Protein AF-A0A6F8XPN9-F1 (afdb_monomer_lite)

pLDDT: mean 70.83, std 20.1, range [28.88, 94.31]

Sequence (321 aa):
MDERALLDLAVSGIAIGCWFLAYGLARLVTRPASPPPQPATPDLGTEPPAVVSLLVNRWTTTEDAAESTLLDLAARRFIELRQPGNEPMQTTVHLPAAAPDESGLRPYERRVLSRVQGLAVGGVVPLTALTFRDQAQAKTWNKRLRAEVVAEARAAGLSRRRFGRGVAAVLVALAALAAAAAGAAAYHYGSWSASEDNPGVAAGIVTFLLLSGIAGLSPASGTPRSAGRWPPAGSAYATGCAGTRSSPTCRRLRSWCGTGTSATARRSARPTSPAPSSTWAWATASWSGRRSAVRGTACGSGIPASGPATAVPRRSSSSAR

Radius of gyration: 30.18 Å; chains: 1; bounding box: 77×71×98 Å

InterPro domains:
  IPR048389 Predicted membrane protein YciQ-like, C-terminal domain [PF20990] (48-239)

Structure (mmCIF, N/CA/C/O backbone):
data_AF-A0A6F8XPN9-F1
#
_entry.id   AF-A0A6F8XPN9-F1
#
loop_
_atom_site.group_PDB
_atom_site.id
_atom_site.type_symbol
_atom_site.label_atom_id
_atom_site.label_alt_id
_atom_site.label_comp_id
_atom_site.label_asym_id
_atom_site.label_entity_id
_atom_site.label_seq_id
_atom_site.pdbx_PDB_ins_code
_atom_site.Cartn_x
_atom_site.Cartn_y
_atom_site.Cartn_z
_atom_site.occupancy
_atom_site.B_iso_or_equiv
_atom_site.auth_seq_id
_atom_site.auth_comp_id
_atom_site.auth_asym_id
_atom_site.auth_atom_id
_atom_site.pdbx_PDB_model_num
ATOM 1 N N . MET A 1 1 ? 19.913 15.544 -38.197 1.00 62.72 1 MET A N 1
ATOM 2 C CA . MET A 1 1 ? 20.129 14.415 -37.270 1.00 62.72 1 MET A CA 1
ATOM 3 C C . MET A 1 1 ? 20.752 13.307 -38.076 1.00 62.72 1 MET A C 1
ATOM 5 O O . MET A 1 1 ? 20.229 13.022 -39.146 1.00 62.72 1 MET A O 1
ATOM 9 N N . ASP A 1 2 ? 21.838 12.726 -37.586 1.00 85.75 2 ASP A N 1
ATOM 10 C CA . ASP A 1 2 ? 22.477 11.598 -38.256 1.00 85.75 2 ASP A CA 1
ATOM 11 C C . ASP A 1 2 ? 21.525 10.398 -38.290 1.00 85.75 2 ASP A C 1
ATOM 13 O O . ASP A 1 2 ? 20.833 10.115 -37.307 1.00 85.75 2 ASP A O 1
ATOM 17 N N . GLU A 1 3 ? 21.493 9.674 -39.411 1.00 89.56 3 GLU A N 1
ATOM 18 C CA . GLU A 1 3 ? 20.625 8.499 -39.608 1.00 89.56 3 GLU A CA 1
ATOM 19 C C . GLU A 1 3 ? 20.800 7.450 -38.502 1.00 89.56 3 GLU A C 1
ATOM 21 O O . GLU A 1 3 ? 19.868 6.747 -38.125 1.00 89.56 3 GLU A O 1
ATOM 26 N N . ARG A 1 4 ? 21.996 7.386 -37.925 1.00 84.44 4 ARG A N 1
ATOM 27 C CA . ARG A 1 4 ? 22.366 6.418 -36.894 1.00 84.44 4 ARG A CA 1
ATOM 28 C C . ARG A 1 4 ? 21.787 6.775 -35.525 1.00 84.44 4 ARG A C 1
ATOM 30 O O . ARG A 1 4 ? 21.230 5.912 -34.858 1.00 84.44 4 ARG A O 1
ATOM 37 N N . ALA A 1 5 ? 21.803 8.060 -35.170 1.00 82.94 5 ALA A N 1
ATOM 38 C CA . ALA A 1 5 ? 21.114 8.555 -33.979 1.00 82.94 5 ALA A CA 1
ATOM 39 C C . ALA A 1 5 ? 19.589 8.376 -34.101 1.00 82.94 5 ALA A C 1
ATOM 41 O O . ALA A 1 5 ? 18.913 8.062 -33.122 1.00 82.94 5 ALA A O 1
ATOM 42 N N . LEU A 1 6 ? 19.048 8.525 -35.316 1.00 88.75 6 LEU A N 1
ATOM 43 C CA . LEU A 1 6 ? 17.648 8.220 -35.622 1.00 88.75 6 LEU A CA 1
ATOM 44 C C . LEU A 1 6 ? 17.314 6.739 -35.391 1.00 88.75 6 LEU A C 1
ATOM 46 O O . LEU A 1 6 ? 16.274 6.448 -34.801 1.00 88.75 6 LEU A O 1
ATOM 50 N N . LEU A 1 7 ? 18.186 5.815 -35.805 1.00 88.81 7 LEU A N 1
ATOM 51 C CA . LEU A 1 7 ? 18.005 4.379 -35.570 1.00 88.81 7 LEU A CA 1
ATOM 52 C C . LEU A 1 7 ? 18.058 4.023 -34.077 1.00 88.81 7 LEU A C 1
ATOM 54 O O . LEU A 1 7 ? 17.164 3.331 -33.593 1.00 88.81 7 LEU A O 1
ATOM 58 N N . ASP A 1 8 ? 19.035 4.543 -33.334 1.00 83.88 8 ASP A N 1
ATOM 59 C CA . ASP A 1 8 ? 19.179 4.302 -31.889 1.00 83.88 8 ASP A CA 1
ATOM 60 C C . ASP A 1 8 ? 17.955 4.799 -31.096 1.00 83.88 8 ASP A C 1
ATOM 62 O O . ASP A 1 8 ? 17.443 4.124 -30.188 1.00 83.88 8 ASP A O 1
ATOM 66 N N . LEU A 1 9 ? 17.426 5.960 -31.492 1.00 86.62 9 LEU A N 1
ATOM 67 C CA . LEU A 1 9 ? 16.217 6.537 -30.915 1.00 86.62 9 LEU A CA 1
ATOM 68 C C . LEU A 1 9 ? 14.963 5.742 -31.305 1.00 86.62 9 LEU A C 1
ATOM 70 O O . LEU A 1 9 ? 14.095 5.517 -30.458 1.00 86.62 9 LEU A O 1
ATOM 74 N N . ALA A 1 10 ? 14.878 5.263 -32.550 1.00 90.19 10 ALA A N 1
ATOM 75 C CA . ALA A 1 10 ? 13.777 4.425 -33.013 1.00 90.19 10 ALA A CA 1
ATOM 76 C C . ALA A 1 10 ? 13.735 3.077 -32.275 1.00 90.19 10 ALA A C 1
ATOM 78 O O . ALA A 1 10 ? 12.676 2.690 -31.783 1.00 90.19 10 ALA A O 1
ATOM 79 N N . VAL A 1 11 ? 14.872 2.389 -32.124 1.00 88.88 11 VAL A N 1
ATOM 80 C CA . VAL A 1 11 ? 14.962 1.101 -31.410 1.00 88.88 11 VAL A CA 1
ATOM 81 C C . VAL A 1 11 ? 14.538 1.257 -29.950 1.00 88.88 11 VAL A C 1
ATOM 83 O O . VAL A 1 11 ? 13.695 0.499 -29.460 1.00 88.88 11 VAL A O 1
ATOM 86 N N . SER A 1 12 ? 15.059 2.278 -29.267 1.00 84.69 12 SER A N 1
ATOM 87 C CA . SER A 1 12 ? 14.708 2.566 -27.872 1.00 84.69 12 SER A CA 1
ATOM 88 C C . SER A 1 12 ? 13.226 2.924 -27.724 1.00 84.69 12 SER A C 1
ATOM 90 O O . SER A 1 12 ? 12.536 2.407 -26.841 1.00 84.69 12 SER A O 1
ATOM 92 N N . GLY A 1 13 ? 12.712 3.768 -28.624 1.00 89.75 13 GLY A N 1
ATOM 93 C CA . GLY A 1 13 ? 11.310 4.173 -28.650 1.00 89.75 13 GLY A CA 1
ATOM 94 C C . GLY A 1 13 ? 10.359 2.997 -28.872 1.00 89.75 13 GLY A C 1
ATOM 95 O O . GLY A 1 13 ? 9.370 2.867 -28.149 1.00 89.75 13 GLY A O 1
ATOM 96 N N . ILE A 1 14 ? 10.678 2.099 -29.809 1.00 92.50 14 ILE A N 1
ATOM 97 C CA . ILE A 1 14 ? 9.891 0.890 -30.082 1.00 92.50 14 ILE A CA 1
ATOM 98 C C . ILE A 1 14 ? 9.906 -0.045 -28.870 1.00 92.50 14 ILE A C 1
ATOM 100 O O . ILE A 1 14 ? 8.849 -0.523 -28.464 1.00 92.50 14 ILE A O 1
ATOM 104 N N . ALA A 1 15 ? 11.065 -0.275 -28.246 1.00 89.44 15 ALA A N 1
ATOM 105 C CA . ALA A 1 15 ? 11.167 -1.157 -27.083 1.00 89.44 15 ALA A CA 1
ATOM 106 C C . ALA A 1 15 ? 10.326 -0.650 -25.895 1.00 89.44 15 ALA A C 1
ATOM 108 O O . ALA A 1 15 ? 9.559 -1.410 -25.294 1.00 89.44 15 ALA A O 1
ATOM 109 N N . ILE A 1 16 ? 10.407 0.651 -25.596 1.00 88.44 16 ILE A N 1
ATOM 110 C CA . ILE A 1 16 ? 9.598 1.295 -24.552 1.00 88.44 16 ILE A CA 1
ATOM 111 C C . ILE A 1 16 ? 8.107 1.274 -24.931 1.00 88.44 16 ILE A C 1
ATOM 113 O O . ILE A 1 16 ? 7.259 0.960 -24.092 1.00 88.44 16 ILE A O 1
ATOM 117 N N . GLY A 1 17 ? 7.773 1.549 -26.195 1.00 91.94 17 GLY A N 1
ATOM 118 C CA . GLY A 1 17 ? 6.404 1.496 -26.713 1.00 91.94 17 GLY A CA 1
ATOM 119 C C . GLY A 1 17 ? 5.774 0.108 -26.576 1.00 91.94 17 GLY A C 1
ATOM 120 O O . GLY A 1 17 ? 4.661 -0.017 -26.063 1.00 91.94 17 GLY A O 1
ATOM 121 N N . CYS A 1 18 ? 6.510 -0.946 -26.936 1.00 92.00 18 CYS A N 1
ATOM 122 C CA . CYS A 1 18 ? 6.101 -2.338 -26.753 1.00 92.00 18 CYS A CA 1
ATOM 123 C C . CYS A 1 18 ? 5.855 -2.672 -25.278 1.00 92.00 18 CYS A C 1
ATOM 125 O O . CYS A 1 18 ? 4.870 -3.340 -24.954 1.00 92.00 18 CYS A O 1
ATOM 127 N N . TRP A 1 19 ? 6.695 -2.168 -24.368 1.00 92.44 19 TRP A N 1
ATOM 128 C CA . TRP A 1 19 ? 6.479 -2.341 -22.933 1.00 92.44 19 TRP A CA 1
ATOM 129 C C . TRP A 1 19 ? 5.176 -1.681 -22.463 1.00 92.44 19 TRP A C 1
ATOM 131 O O . TRP A 1 19 ? 4.370 -2.321 -21.781 1.00 92.44 19 TRP A O 1
ATOM 141 N N . PHE A 1 20 ? 4.920 -0.430 -22.861 1.00 92.00 20 PHE A N 1
ATOM 142 C CA . PHE A 1 20 ? 3.679 0.269 -22.511 1.00 92.00 20 PHE A CA 1
ATOM 143 C C . PHE A 1 20 ? 2.444 -0.406 -23.106 1.00 92.00 20 PHE A C 1
ATOM 145 O O . PHE A 1 20 ? 1.412 -0.476 -22.436 1.00 92.00 20 PHE A O 1
ATOM 152 N N . LEU A 1 21 ? 2.545 -0.942 -24.323 1.00 92.00 21 LEU A N 1
ATOM 153 C CA . LEU A 1 21 ? 1.470 -1.689 -24.967 1.00 92.00 21 LEU A CA 1
ATOM 154 C C . LEU A 1 21 ? 1.175 -2.992 -24.214 1.00 92.00 21 LEU A C 1
ATOM 156 O O . LEU A 1 21 ? 0.017 -3.257 -23.891 1.00 92.00 21 LEU A O 1
ATOM 160 N N . ALA A 1 22 ? 2.205 -3.759 -23.845 1.00 89.44 22 ALA A N 1
ATOM 161 C CA . ALA A 1 22 ? 2.054 -4.967 -23.034 1.00 89.44 22 ALA A CA 1
ATOM 162 C C . ALA A 1 22 ? 1.446 -4.658 -21.654 1.00 89.44 22 ALA A C 1
ATOM 164 O O . ALA A 1 22 ? 0.514 -5.333 -21.209 1.00 89.44 22 ALA A O 1
ATOM 165 N N . TYR A 1 23 ? 1.919 -3.600 -20.992 1.00 87.31 23 TYR A N 1
ATOM 166 C CA . TYR A 1 23 ? 1.375 -3.136 -19.717 1.00 87.31 23 TYR A CA 1
ATOM 167 C C . TYR A 1 23 ? -0.089 -2.678 -19.848 1.00 87.31 23 TYR A C 1
ATOM 169 O O . TYR A 1 23 ? -0.936 -3.052 -19.031 1.00 87.31 23 TYR A O 1
ATOM 177 N N . GLY A 1 24 ? -0.417 -1.912 -20.891 1.00 87.38 24 GLY A N 1
ATOM 178 C CA . GLY A 1 24 ? -1.771 -1.450 -21.195 1.00 87.38 24 GLY A CA 1
ATOM 179 C C . GLY A 1 24 ? -2.735 -2.603 -21.466 1.00 87.38 24 GLY A C 1
ATOM 180 O O . GLY A 1 24 ? -3.810 -2.658 -20.865 1.00 87.38 24 GLY A O 1
ATOM 181 N N . LEU A 1 25 ? -2.320 -3.572 -22.284 1.00 88.06 25 LEU A N 1
ATOM 182 C CA . LEU A 1 25 ? -3.092 -4.778 -22.577 1.00 88.06 25 LEU A CA 1
ATOM 183 C C . LEU A 1 25 ? -3.324 -5.603 -21.308 1.00 88.06 25 LEU A C 1
ATOM 185 O O . LEU A 1 25 ? -4.458 -5.981 -21.012 1.00 88.06 25 LEU A O 1
ATOM 189 N N . ALA A 1 26 ? -2.285 -5.794 -20.492 1.00 85.94 26 ALA A N 1
ATOM 190 C CA . ALA A 1 26 ? -2.417 -6.463 -19.205 1.00 85.94 26 ALA A CA 1
ATOM 191 C C . ALA A 1 26 ? -3.408 -5.727 -18.290 1.00 85.94 26 ALA A C 1
ATOM 193 O O . ALA A 1 26 ? -4.221 -6.369 -17.623 1.00 85.94 26 ALA A O 1
ATOM 194 N N . ARG A 1 27 ? -3.414 -4.384 -18.264 1.00 83.56 27 ARG A N 1
ATOM 195 C CA . ARG A 1 27 ? -4.408 -3.607 -17.500 1.00 83.56 27 ARG A CA 1
ATOM 196 C C . ARG A 1 27 ? -5.826 -3.746 -18.041 1.00 83.56 27 ARG A C 1
ATOM 198 O O . ARG A 1 27 ? -6.747 -3.714 -17.220 1.00 83.56 27 ARG A O 1
ATOM 205 N N . LEU A 1 28 ? -5.992 -3.856 -19.357 1.00 83.81 28 LEU A N 1
ATOM 206 C CA . LEU A 1 28 ? -7.287 -3.993 -20.022 1.00 83.81 28 LEU A CA 1
ATOM 207 C C . LEU A 1 28 ? -7.898 -5.373 -19.750 1.00 83.81 28 LEU A C 1
ATOM 209 O O . LEU A 1 28 ? -9.031 -5.455 -19.286 1.00 83.81 28 LEU A O 1
ATOM 213 N N . VAL A 1 29 ? -7.114 -6.438 -19.934 1.00 83.56 29 VAL A N 1
ATOM 214 C CA . VAL A 1 29 ? -7.534 -7.828 -19.686 1.00 83.56 29 VAL A CA 1
ATOM 215 C C . VAL A 1 29 ? -7.811 -8.074 -18.200 1.00 83.56 29 VAL A C 1
ATOM 217 O O . VAL A 1 29 ? -8.720 -8.814 -17.844 1.00 83.56 29 VAL A O 1
ATOM 220 N N . THR A 1 30 ? -7.070 -7.412 -17.305 1.00 75.50 30 THR A N 1
ATOM 221 C CA . THR A 1 30 ? -7.265 -7.520 -15.845 1.00 75.50 30 THR A CA 1
ATOM 222 C C . THR A 1 30 ? -8.200 -6.453 -15.275 1.00 75.50 30 THR A C 1
ATOM 224 O O . THR A 1 30 ? -8.182 -6.192 -14.065 1.00 75.50 30 THR A O 1
ATOM 227 N N . ARG A 1 31 ? -8.986 -5.765 -16.116 1.00 72.69 31 ARG A N 1
ATOM 228 C CA . ARG A 1 31 ? -9.907 -4.729 -15.643 1.00 72.69 31 ARG A CA 1
ATOM 229 C C . ARG A 1 31 ? -10.967 -5.377 -14.736 1.00 72.69 31 ARG A C 1
ATOM 231 O O . ARG A 1 31 ? -11.624 -6.321 -15.167 1.00 72.69 31 ARG A O 1
ATOM 238 N N . PRO A 1 32 ? -11.149 -4.896 -13.490 1.00 64.56 32 PRO A N 1
ATOM 239 C CA . PRO A 1 32 ? -12.195 -5.410 -12.618 1.00 64.56 32 PRO A CA 1
ATOM 240 C C . PRO A 1 32 ? -13.560 -5.218 -13.268 1.00 64.56 32 PRO A C 1
ATOM 242 O O . PRO A 1 32 ? -13.955 -4.079 -13.524 1.00 64.56 32 PRO A O 1
ATOM 245 N N . ALA A 1 33 ? -14.276 -6.312 -13.522 1.00 63.41 33 ALA A N 1
ATOM 246 C CA . ALA A 1 33 ? -15.694 -6.232 -13.824 1.00 63.41 33 ALA A CA 1
ATOM 247 C C . ALA A 1 33 ? -16.413 -5.702 -12.577 1.00 63.41 33 ALA A C 1
ATOM 249 O O . ALA A 1 33 ? -16.197 -6.198 -11.465 1.00 63.41 33 ALA A O 1
ATOM 250 N N . SER A 1 34 ? -17.221 -4.657 -12.748 1.00 61.91 34 SER A N 1
ATOM 251 C CA . SER A 1 34 ? -18.089 -4.194 -11.672 1.00 61.91 34 SER A CA 1
ATOM 252 C C . SER A 1 34 ? -19.159 -5.254 -11.411 1.00 61.91 34 SER A C 1
ATOM 254 O O . SER A 1 34 ? -19.740 -5.753 -12.376 1.00 61.91 34 SER A O 1
ATOM 256 N N . PRO A 1 35 ? -19.429 -5.600 -10.142 1.00 64.25 35 PRO A N 1
ATOM 257 C CA . PRO A 1 35 ? -20.585 -6.412 -9.814 1.00 64.25 35 PRO A CA 1
ATOM 258 C C . PRO A 1 35 ? -21.865 -5.887 -10.455 1.00 64.25 35 PRO A C 1
ATOM 260 O O . PRO A 1 35 ? -22.065 -4.667 -10.433 1.00 64.25 35 PRO A O 1
ATOM 263 N N . PRO A 1 36 ? -22.775 -6.761 -10.911 1.00 66.25 36 PRO A N 1
ATOM 264 C CA . PRO A 1 36 ? -24.161 -6.353 -11.045 1.00 66.25 36 PRO A CA 1
ATOM 265 C C . PRO A 1 36 ? -24.698 -5.951 -9.654 1.00 66.25 36 PRO A C 1
ATOM 267 O O . PRO A 1 36 ? -24.423 -6.650 -8.674 1.00 66.25 36 PRO A O 1
ATOM 270 N N . PRO A 1 37 ? -25.423 -4.824 -9.536 1.00 67.88 37 PRO A N 1
ATOM 271 C CA . PRO A 1 37 ? -26.030 -4.409 -8.277 1.00 67.88 37 PRO A CA 1
ATOM 272 C C . PRO A 1 37 ? -26.997 -5.482 -7.780 1.00 67.88 37 PRO A C 1
ATOM 274 O O . PRO A 1 37 ? -27.831 -5.965 -8.543 1.00 67.88 37 PRO A O 1
ATOM 277 N N . GLN A 1 38 ? -26.897 -5.836 -6.501 1.00 65.94 38 GLN A N 1
ATOM 278 C CA . GLN A 1 38 ? -27.858 -6.723 -5.856 1.00 65.94 38 GLN A CA 1
ATOM 279 C C . GLN A 1 38 ? -28.903 -5.949 -5.047 1.00 65.94 38 GLN A C 1
ATOM 281 O O . GLN A 1 38 ? -28.631 -4.813 -4.642 1.00 65.94 38 GLN A O 1
ATOM 286 N N . PRO A 1 39 ? -30.090 -6.544 -4.815 1.00 74.44 39 PRO A N 1
ATOM 287 C CA . PRO A 1 39 ? -31.103 -5.976 -3.933 1.00 74.44 39 PRO A CA 1
ATOM 288 C C . PRO A 1 39 ? -30.520 -5.658 -2.553 1.00 74.44 39 PRO A C 1
ATOM 290 O O . PRO A 1 39 ? -29.697 -6.411 -2.036 1.00 74.44 39 PRO A O 1
ATOM 293 N N . ALA A 1 40 ? -30.941 -4.544 -1.954 1.00 68.62 40 ALA A N 1
ATOM 294 C CA . ALA A 1 40 ? -30.509 -4.185 -0.610 1.00 68.62 40 ALA A CA 1
ATOM 295 C C . ALA A 1 40 ? -31.077 -5.192 0.400 1.00 68.62 40 ALA A C 1
ATOM 297 O O . ALA A 1 40 ? -32.288 -5.237 0.615 1.00 68.62 40 ALA A O 1
ATOM 298 N N . THR A 1 41 ? -30.210 -5.998 1.006 1.00 68.62 41 THR A N 1
ATOM 299 C CA . THR A 1 41 ? -30.570 -6.900 2.100 1.00 68.62 41 THR A CA 1
ATOM 300 C C . THR A 1 41 ? -30.180 -6.272 3.439 1.00 68.62 41 THR A C 1
ATOM 302 O O . THR A 1 41 ? -29.104 -5.681 3.534 1.00 68.62 41 THR A O 1
ATOM 305 N N . PRO A 1 42 ? -31.016 -6.396 4.485 1.00 69.69 42 PRO A N 1
ATOM 306 C CA . PRO A 1 42 ? -30.654 -5.970 5.839 1.00 69.69 42 PRO A CA 1
ATOM 307 C C . PRO A 1 42 ? -29.640 -6.916 6.503 1.00 69.69 42 PRO A C 1
ATOM 309 O O . PRO A 1 42 ? -29.109 -6.593 7.560 1.00 69.69 42 PRO A O 1
ATOM 312 N N . ASP A 1 43 ? -29.387 -8.079 5.897 1.00 69.75 43 ASP A N 1
ATOM 313 C CA . ASP A 1 43 ? -28.446 -9.075 6.392 1.00 69.75 43 ASP A CA 1
ATOM 314 C C . ASP A 1 43 ? -26.999 -8.596 6.201 1.00 69.75 43 ASP A C 1
ATOM 316 O O . ASP A 1 43 ? -26.541 -8.373 5.074 1.00 69.75 43 ASP A O 1
ATOM 320 N N . LEU A 1 44 ? -26.298 -8.396 7.317 1.00 65.06 44 LEU A N 1
ATOM 321 C CA . LEU A 1 44 ? -24.882 -8.052 7.334 1.00 65.06 44 LEU A CA 1
ATOM 322 C C . LEU A 1 44 ? -24.088 -9.357 7.244 1.00 65.06 44 LEU A C 1
ATOM 324 O O . LEU A 1 44 ? -24.216 -10.228 8.100 1.00 65.06 44 LEU A O 1
ATOM 328 N N . GLY A 1 45 ? -23.272 -9.498 6.199 1.00 71.38 45 GLY A N 1
ATOM 329 C CA . GLY A 1 45 ? -22.415 -10.670 6.041 1.00 71.38 45 GLY A CA 1
ATOM 330 C C . GLY A 1 45 ? -21.417 -10.847 7.196 1.00 71.38 45 GLY A C 1
ATOM 331 O O . GLY A 1 45 ? -21.166 -9.933 7.980 1.00 71.38 45 GLY A O 1
ATOM 332 N N . THR A 1 46 ? -20.818 -12.035 7.294 1.00 78.06 46 THR A N 1
ATOM 333 C CA . THR A 1 46 ? -19.837 -12.390 8.340 1.00 78.06 46 THR A CA 1
ATOM 334 C C . THR A 1 46 ? -18.478 -11.698 8.168 1.00 78.06 46 THR A C 1
ATOM 336 O O . THR A 1 46 ? -17.527 -11.983 8.898 1.00 78.06 46 THR A O 1
ATOM 339 N N . GLU A 1 47 ? -18.325 -10.859 7.145 1.00 80.50 47 GLU A N 1
ATOM 340 C CA . GLU A 1 47 ? -17.091 -10.149 6.848 1.00 80.50 47 GLU A CA 1
ATOM 341 C C . GLU A 1 47 ? -16.804 -9.039 7.877 1.00 80.50 47 GLU A C 1
ATOM 343 O O . GLU A 1 47 ? -17.698 -8.276 8.239 1.00 80.50 47 GLU A O 1
ATOM 348 N N . PRO A 1 48 ? -15.541 -8.863 8.304 1.00 82.00 48 PRO A N 1
ATOM 349 C CA . PRO A 1 48 ? -15.194 -7.809 9.247 1.00 82.00 48 PRO A CA 1
ATOM 350 C C . PRO A 1 48 ? -15.423 -6.420 8.660 1.00 82.00 48 PRO A C 1
ATOM 352 O O . PRO A 1 48 ? -15.104 -6.182 7.485 1.00 82.00 48 PRO A O 1
ATOM 355 N N . PRO A 1 49 ? -15.819 -5.446 9.489 1.00 80.06 49 PRO A N 1
ATOM 356 C CA . PRO A 1 49 ? -16.158 -4.107 9.021 1.00 80.06 49 PRO A CA 1
ATOM 357 C C . PRO A 1 49 ? -14.960 -3.368 8.396 1.00 80.06 49 PRO A C 1
ATOM 359 O O . PRO A 1 49 ? -15.139 -2.600 7.451 1.00 80.06 49 PRO A O 1
ATOM 362 N N . ALA A 1 50 ? -13.723 -3.663 8.816 1.00 81.94 50 ALA A N 1
ATOM 363 C CA . ALA A 1 50 ? -12.508 -3.115 8.200 1.00 81.94 50 ALA A CA 1
ATOM 364 C C . ALA A 1 50 ? -12.312 -3.572 6.742 1.00 81.94 50 ALA A C 1
ATOM 366 O O . ALA A 1 50 ? -11.863 -2.807 5.882 1.00 81.94 50 ALA A O 1
ATOM 367 N N . VAL A 1 51 ? -12.674 -4.824 6.445 1.00 81.81 51 VAL A N 1
ATOM 368 C CA . VAL A 1 51 ? -12.618 -5.382 5.090 1.00 81.81 51 VAL A CA 1
ATOM 369 C C . VAL A 1 51 ? -13.756 -4.814 4.246 1.00 81.81 51 VAL A C 1
ATOM 371 O O . VAL A 1 51 ? -13.529 -4.447 3.094 1.00 81.81 51 VAL A O 1
ATOM 374 N N . VAL A 1 52 ? -14.951 -4.662 4.822 1.00 82.12 52 VAL A N 1
ATOM 375 C CA . VAL A 1 52 ? -16.086 -4.007 4.154 1.00 82.12 52 VAL A CA 1
ATOM 376 C C . VAL A 1 52 ? -15.740 -2.561 3.789 1.00 82.12 52 VAL A C 1
ATOM 378 O O . VAL A 1 52 ? -15.911 -2.173 2.635 1.00 82.12 52 VAL A O 1
ATOM 381 N N . SER A 1 53 ? -15.156 -1.789 4.712 1.00 82.00 53 SER A N 1
ATOM 382 C CA . SER A 1 53 ? -14.678 -0.424 4.447 1.00 82.00 53 SER A CA 1
ATOM 383 C C . SER A 1 53 ? -13.661 -0.388 3.299 1.00 82.00 53 SER A C 1
ATOM 385 O O . SER A 1 53 ? -13.794 0.408 2.366 1.00 82.00 53 SER A O 1
ATOM 387 N N . LEU A 1 54 ? -12.699 -1.322 3.281 1.00 82.56 54 LEU A N 1
ATOM 388 C CA . LEU A 1 54 ? -11.744 -1.454 2.177 1.00 82.56 54 LEU A CA 1
ATOM 389 C C . LEU A 1 54 ? -12.440 -1.715 0.829 1.00 82.56 54 LEU A C 1
ATOM 391 O O . LEU A 1 54 ? -12.031 -1.149 -0.188 1.00 82.56 54 LEU A O 1
ATOM 395 N N . LEU A 1 55 ? -13.458 -2.577 0.804 1.00 80.06 55 LEU A N 1
ATOM 396 C CA . LEU A 1 55 ? -14.204 -2.929 -0.407 1.00 80.06 55 LEU A CA 1
ATOM 397 C C . LEU A 1 55 ? -15.055 -1.758 -0.914 1.00 80.06 55 LEU A C 1
ATOM 399 O O . LEU A 1 55 ? -15.004 -1.438 -2.105 1.00 80.06 55 LEU A O 1
ATOM 403 N N . VAL A 1 56 ? -15.785 -1.091 -0.016 1.00 78.75 56 VAL A N 1
ATOM 404 C CA . VAL A 1 56 ? -16.634 0.070 -0.327 1.00 78.75 56 VAL A CA 1
ATOM 405 C C . VAL A 1 56 ? -15.790 1.226 -0.862 1.00 78.75 56 VAL A C 1
ATOM 407 O O . VAL A 1 56 ? -16.118 1.806 -1.899 1.00 78.75 56 VAL A O 1
ATOM 410 N N . ASN A 1 57 ? -14.633 1.478 -0.250 1.00 74.62 57 ASN A N 1
ATOM 411 C CA . ASN A 1 57 ? -13.690 2.509 -0.677 1.00 74.62 57 ASN A CA 1
ATOM 412 C C . ASN A 1 57 ? -12.783 2.056 -1.837 1.00 74.62 57 ASN A C 1
ATOM 414 O O . ASN A 1 57 ? -11.681 2.565 -2.014 1.00 74.62 57 ASN A O 1
ATOM 418 N N . ARG A 1 58 ? -13.211 1.090 -2.664 1.00 71.06 58 ARG A N 1
ATOM 419 C CA . ARG A 1 58 ? -12.494 0.647 -3.878 1.00 71.06 58 ARG A CA 1
ATOM 420 C C . ARG A 1 58 ? -11.013 0.327 -3.635 1.00 71.06 58 ARG A C 1
ATOM 422 O O . ARG A 1 58 ? -10.151 0.681 -4.443 1.00 71.06 58 ARG A O 1
ATOM 429 N N . TRP A 1 59 ? -10.715 -0.378 -2.548 1.00 68.81 59 TRP A N 1
ATOM 430 C CA . TRP A 1 59 ? -9.361 -0.780 -2.152 1.00 68.81 59 TRP A CA 1
ATOM 431 C C . TRP A 1 59 ? -8.453 0.373 -1.716 1.00 68.81 59 TRP A C 1
ATOM 433 O O . TRP A 1 59 ? -7.230 0.205 -1.631 1.00 68.81 59 TRP A O 1
ATOM 443 N N . THR A 1 60 ? -9.008 1.548 -1.419 1.00 66.06 60 THR A N 1
ATOM 444 C CA . THR A 1 60 ? -8.281 2.598 -0.711 1.00 66.06 60 THR A CA 1
ATOM 445 C C . THR A 1 60 ? -8.564 2.478 0.775 1.00 66.06 60 THR A C 1
ATOM 447 O O . THR A 1 60 ? -9.663 2.767 1.228 1.00 66.06 60 THR A O 1
ATOM 450 N N . THR A 1 61 ? -7.564 2.036 1.536 1.00 65.81 61 THR A N 1
ATOM 451 C CA . THR A 1 61 ? -7.605 2.098 2.998 1.00 65.81 61 THR A CA 1
ATOM 452 C C . THR A 1 61 ? -7.489 3.558 3.407 1.00 65.81 61 THR A C 1
ATOM 454 O O . THR A 1 61 ? -6.410 4.146 3.300 1.00 65.81 61 THR A O 1
ATOM 457 N N . THR A 1 62 ? -8.619 4.135 3.779 1.00 66.38 62 THR A N 1
ATOM 458 C CA . THR A 1 62 ? -8.743 5.418 4.464 1.00 66.38 62 THR A CA 1
ATOM 459 C C . THR A 1 62 ? -8.683 5.194 5.975 1.00 66.38 62 THR A C 1
ATOM 461 O O . THR A 1 62 ? -8.605 4.060 6.456 1.00 66.38 62 THR A O 1
ATOM 464 N N . GLU A 1 63 ? -8.676 6.291 6.721 1.00 72.50 63 GLU A N 1
ATOM 465 C CA . GLU A 1 63 ? -8.715 6.328 8.190 1.00 72.50 63 GLU A CA 1
ATOM 466 C C . GLU A 1 63 ? -9.901 5.527 8.755 1.00 72.50 63 GLU A C 1
ATOM 468 O O . GLU A 1 63 ? -9.770 4.845 9.771 1.00 72.50 63 GLU A O 1
ATOM 473 N N . ASP A 1 64 ? -10.984 5.459 7.982 1.00 76.31 64 ASP A N 1
ATOM 474 C CA . ASP A 1 64 ? -12.192 4.670 8.214 1.00 76.31 64 ASP A CA 1
ATOM 475 C C . ASP A 1 64 ? -11.918 3.182 8.518 1.00 76.31 64 ASP A C 1
ATOM 477 O O . ASP A 1 64 ? -12.720 2.521 9.177 1.00 76.31 64 ASP A O 1
ATOM 481 N N . ALA A 1 65 ? -10.802 2.607 8.047 1.00 83.00 65 ALA A N 1
ATOM 482 C CA . ALA A 1 65 ? -10.448 1.215 8.343 1.00 83.00 65 ALA A CA 1
ATOM 483 C C . ALA A 1 65 ? -10.015 1.022 9.807 1.00 83.00 65 ALA A C 1
ATOM 485 O O . ALA A 1 65 ? -10.352 0.011 10.423 1.00 83.00 65 ALA A O 1
ATOM 486 N N . ALA A 1 66 ? -9.284 1.985 10.377 1.00 86.31 66 ALA A N 1
ATOM 487 C CA . ALA A 1 66 ? -8.909 1.948 11.788 1.00 86.31 66 ALA A CA 1
ATOM 488 C C . ALA A 1 66 ? -10.138 2.182 12.675 1.00 86.31 66 ALA A C 1
ATOM 490 O O . ALA A 1 66 ? -10.326 1.477 13.661 1.00 86.31 66 ALA A O 1
ATOM 491 N N . GLU A 1 67 ? -11.006 3.114 12.283 1.00 87.19 67 GLU A N 1
ATOM 492 C CA . GLU A 1 67 ? -12.231 3.453 13.014 1.00 87.19 67 GLU A CA 1
ATOM 493 C C . GLU A 1 67 ? -13.242 2.310 13.022 1.00 87.19 67 GLU A C 1
ATOM 495 O O . GLU A 1 67 ? -13.744 1.936 14.077 1.00 87.19 67 GLU A O 1
ATOM 500 N N . SER A 1 68 ? -13.491 1.692 11.867 1.00 88.62 68 SER A N 1
ATOM 501 C CA . SER A 1 68 ? -14.354 0.508 11.777 1.00 88.62 68 SER A CA 1
ATOM 502 C C . SER A 1 68 ? -13.807 -0.673 12.582 1.00 88.62 68 SER A C 1
ATOM 504 O O . SER A 1 68 ? -14.581 -1.378 13.221 1.00 88.62 68 SER A O 1
ATOM 506 N N . THR A 1 69 ? -12.481 -0.856 12.618 1.00 91.56 69 THR A N 1
ATOM 507 C CA . THR A 1 69 ? -11.841 -1.855 13.494 1.00 91.56 69 THR A CA 1
ATOM 508 C C . THR A 1 69 ? -12.044 -1.512 14.971 1.00 91.56 69 THR A C 1
ATOM 510 O O . THR A 1 69 ? -12.296 -2.392 15.784 1.00 91.56 69 THR A O 1
ATOM 513 N N . LEU A 1 70 ? -11.950 -0.234 15.335 1.00 91.69 70 LEU A N 1
ATOM 514 C CA . LEU A 1 70 ? -12.152 0.223 16.707 1.00 91.69 70 LEU A CA 1
ATOM 515 C C . LEU A 1 70 ? -13.607 -0.002 17.153 1.00 91.69 70 LEU A C 1
ATOM 517 O O . LEU A 1 70 ? -13.843 -0.491 18.254 1.00 91.69 70 LEU A O 1
ATOM 521 N N . LEU A 1 71 ? -14.577 0.261 16.276 1.00 90.44 71 LEU A N 1
ATOM 522 C CA . LEU A 1 71 ? -15.986 -0.056 16.522 1.00 90.44 71 LEU A CA 1
ATOM 523 C C . LEU A 1 71 ? -16.232 -1.567 16.657 1.00 90.44 71 LEU A C 1
ATOM 525 O O . LEU A 1 71 ? -16.991 -1.974 17.533 1.00 90.44 71 LEU A O 1
ATOM 529 N N . ASP A 1 72 ? -15.563 -2.398 15.854 1.00 89.81 72 ASP A N 1
ATOM 530 C CA . ASP A 1 72 ? -15.635 -3.863 15.973 1.00 89.81 72 ASP A CA 1
ATOM 531 C C . ASP A 1 72 ? -15.105 -4.362 17.324 1.00 89.81 72 ASP A C 1
ATOM 533 O O . ASP A 1 72 ? -15.760 -5.139 18.021 1.00 89.81 72 ASP A O 1
ATOM 537 N N . LEU A 1 73 ? -13.944 -3.849 17.745 1.00 92.62 73 LEU A N 1
ATOM 538 C CA . LEU A 1 73 ? -13.360 -4.151 19.053 1.00 92.62 73 LEU A CA 1
ATOM 539 C C . LEU A 1 73 ? -14.283 -3.715 20.198 1.00 92.62 73 LEU A C 1
ATOM 541 O O . LEU A 1 73 ? -14.378 -4.417 21.207 1.00 92.62 73 LEU A O 1
ATOM 545 N N . ALA A 1 74 ? -14.986 -2.591 20.038 1.00 91.00 74 ALA A N 1
ATOM 546 C CA . ALA A 1 74 ? -15.965 -2.125 21.013 1.00 91.00 74 ALA A CA 1
ATOM 547 C C . ALA A 1 74 ? -17.192 -3.048 21.088 1.00 91.00 74 ALA A C 1
ATOM 549 O O . ALA A 1 74 ? -17.625 -3.421 22.180 1.00 91.00 74 ALA A O 1
ATOM 550 N N . ALA A 1 75 ? -17.716 -3.482 19.937 1.00 89.38 75 ALA A N 1
ATOM 551 C CA . ALA A 1 75 ? -18.828 -4.429 19.865 1.00 89.38 75 ALA A CA 1
ATOM 552 C C . ALA A 1 75 ? -18.471 -5.784 20.503 1.00 89.38 75 ALA A C 1
ATOM 554 O O . ALA A 1 75 ? -19.281 -6.370 21.220 1.00 89.38 75 ALA A O 1
ATOM 555 N N . ARG A 1 76 ? -17.227 -6.241 20.316 1.00 89.19 76 ARG A N 1
ATOM 556 C CA . ARG A 1 76 ? -16.673 -7.468 20.914 1.00 89.19 76 ARG A CA 1
ATOM 557 C C . ARG A 1 76 ? -16.172 -7.287 22.355 1.00 89.19 76 ARG A C 1
ATOM 559 O O . ARG A 1 76 ? -15.603 -8.220 22.913 1.00 89.19 76 ARG A O 1
ATOM 566 N N . ARG A 1 77 ? -16.404 -6.118 22.971 1.00 89.81 77 ARG A N 1
ATOM 567 C CA . ARG A 1 77 ? -16.081 -5.796 24.377 1.00 89.81 77 ARG A CA 1
ATOM 568 C C . ARG A 1 77 ? -14.584 -5.815 24.718 1.00 89.81 77 ARG A C 1
ATOM 570 O O . ARG A 1 77 ? -14.234 -5.888 25.891 1.00 89.81 77 ARG A O 1
ATOM 577 N N . PHE A 1 78 ? -13.701 -5.693 23.726 1.00 91.00 78 PHE A N 1
ATOM 578 C CA . PHE A 1 78 ? -12.265 -5.477 23.965 1.00 91.00 78 PHE A CA 1
ATOM 579 C C . PHE A 1 78 ? -11.968 -4.051 24.436 1.00 91.00 78 PHE A C 1
ATOM 581 O O . PHE A 1 78 ? -10.982 -3.821 25.130 1.00 91.00 78 PHE A O 1
ATOM 588 N N . ILE A 1 79 ? -12.819 -3.097 24.059 1.00 93.12 79 ILE A N 1
ATOM 589 C CA . ILE A 1 79 ? -12.786 -1.707 24.515 1.00 93.12 79 ILE A CA 1
ATOM 590 C C . ILE A 1 79 ? -14.214 -1.221 24.776 1.00 93.12 79 ILE A C 1
ATOM 592 O O . ILE A 1 79 ? -15.175 -1.770 24.241 1.00 93.12 79 ILE A O 1
ATOM 596 N N . GLU A 1 80 ? -14.369 -0.173 25.573 1.00 92.69 80 GLU A N 1
ATOM 597 C CA . GLU A 1 80 ? -15.653 0.482 25.813 1.00 92.69 80 GLU A CA 1
ATOM 598 C C . GLU A 1 80 ? -15.564 1.947 25.383 1.00 92.69 80 GLU A C 1
ATOM 600 O O . GLU A 1 80 ? -14.660 2.676 25.786 1.00 92.69 80 GLU A O 1
ATOM 605 N N . LEU A 1 81 ? -16.499 2.387 24.544 1.00 91.12 81 LEU A N 1
ATOM 606 C CA . LEU A 1 81 ? -16.604 3.784 24.137 1.00 91.12 81 LEU A CA 1
ATOM 607 C C . LEU A 1 81 ? -17.572 4.493 25.073 1.00 91.12 81 LEU A C 1
ATOM 609 O O . LEU A 1 81 ? -18.753 4.151 25.113 1.00 91.12 81 LEU A O 1
ATOM 613 N N . ARG A 1 82 ? -17.083 5.487 25.815 1.00 90.62 82 ARG A N 1
ATOM 614 C CA . ARG A 1 82 ? -17.918 6.353 26.646 1.00 90.62 82 ARG A CA 1
ATOM 615 C C . ARG A 1 82 ? -17.926 7.751 26.070 1.00 90.62 82 ARG A C 1
ATOM 617 O O . ARG A 1 82 ? -16.879 8.329 25.800 1.00 90.62 82 ARG A O 1
ATOM 624 N N . GLN A 1 83 ? -19.119 8.302 25.910 1.00 89.12 83 GLN A N 1
ATOM 625 C CA . GLN A 1 83 ? -19.302 9.692 25.533 1.00 89.12 83 GLN A CA 1
ATOM 626 C C . GLN A 1 83 ? -19.902 10.430 26.742 1.00 89.12 83 GLN A C 1
ATOM 628 O O . GLN A 1 83 ? -21.109 10.357 26.955 1.00 89.12 83 GLN A O 1
ATOM 633 N N . PRO A 1 84 ? -19.077 11.082 27.584 1.00 82.31 84 PRO A N 1
ATOM 634 C CA . PRO A 1 84 ? -19.534 11.696 28.833 1.00 82.31 84 PRO A CA 1
ATOM 635 C C . PRO A 1 84 ? -20.420 12.938 28.628 1.00 82.31 84 PRO A C 1
ATOM 637 O O . PRO A 1 84 ? -21.077 13.369 29.571 1.00 82.31 84 PRO A O 1
ATOM 640 N N . GLY A 1 85 ? -20.463 13.511 27.420 1.00 78.62 85 GLY A N 1
ATOM 641 C CA . GLY A 1 85 ? -21.269 14.691 27.102 1.00 78.62 85 GLY A CA 1
ATOM 642 C C . GLY A 1 85 ? -21.789 14.707 25.663 1.00 78.62 85 GLY A C 1
ATOM 643 O O . GLY A 1 85 ? -21.476 13.838 24.854 1.00 78.62 85 GLY A O 1
ATOM 644 N N . ASN A 1 86 ? -22.564 15.734 25.310 1.00 80.62 86 ASN A N 1
ATOM 645 C CA . ASN A 1 86 ? -23.158 15.866 23.969 1.00 80.62 86 ASN A CA 1
ATOM 646 C C . ASN A 1 86 ? -22.129 16.160 22.862 1.00 80.62 86 ASN A C 1
ATOM 648 O O . ASN A 1 86 ? -22.456 16.077 21.680 1.00 80.62 86 ASN A O 1
ATOM 652 N N . GLU A 1 87 ? -20.888 16.495 23.225 1.00 79.50 87 GLU A N 1
ATOM 653 C CA . GLU A 1 87 ? -19.808 16.741 22.275 1.00 79.50 87 GLU A CA 1
ATOM 654 C C . GLU A 1 87 ? -19.115 15.431 21.861 1.00 79.50 87 GLU A C 1
ATOM 656 O O . GLU A 1 87 ? -18.479 14.783 22.696 1.00 79.50 87 GLU A O 1
ATOM 661 N N . PRO A 1 88 ? -19.131 15.061 20.566 1.00 75.81 88 PRO A N 1
ATOM 662 C CA . PRO A 1 88 ? -18.505 13.822 20.095 1.00 75.81 88 PRO A CA 1
ATOM 663 C C . PRO A 1 88 ? -16.988 13.777 20.324 1.00 75.81 88 PRO A C 1
ATOM 665 O O . PRO A 1 88 ? -16.407 12.708 20.510 1.00 75.81 88 PRO A O 1
ATOM 668 N N . MET A 1 89 ? -16.334 14.944 20.355 1.00 74.50 89 MET A N 1
ATOM 669 C CA . MET A 1 89 ? -14.890 15.073 20.590 1.00 74.50 89 MET A CA 1
ATOM 670 C C . MET A 1 89 ? -14.464 14.676 22.007 1.00 74.50 89 MET A C 1
ATOM 672 O O . MET A 1 89 ? -13.282 14.427 22.234 1.00 74.50 89 MET A O 1
ATOM 676 N N . GLN A 1 90 ? -15.412 14.589 22.943 1.00 81.00 90 GLN A N 1
ATOM 677 C CA . GLN A 1 90 ? -15.159 14.173 24.322 1.00 81.00 90 GLN A CA 1
ATOM 678 C C . GLN A 1 90 ? -15.261 12.654 24.511 1.00 81.00 90 GLN A C 1
ATOM 680 O O . GLN A 1 90 ? -15.164 12.175 25.636 1.00 81.00 90 GLN A O 1
ATOM 685 N N . THR A 1 91 ? -15.445 11.887 23.431 1.00 86.62 91 THR A N 1
ATOM 686 C CA . THR A 1 91 ? -15.490 10.425 23.508 1.00 86.62 91 THR A CA 1
ATOM 687 C C . THR A 1 91 ? -14.167 9.875 24.043 1.00 86.62 91 THR A C 1
ATOM 689 O O . THR A 1 91 ? -13.085 10.174 23.525 1.00 86.62 91 THR A O 1
ATOM 692 N N . THR A 1 92 ? -14.256 9.045 25.075 1.00 90.25 92 THR A N 1
ATOM 693 C CA . THR A 1 92 ? -13.138 8.333 25.686 1.00 90.25 92 THR A CA 1
ATOM 694 C C . THR A 1 92 ? -13.262 6.840 25.420 1.00 90.25 92 THR A C 1
ATOM 696 O O . THR A 1 92 ? -14.342 6.253 25.459 1.00 90.25 92 THR A O 1
ATOM 699 N N . VAL A 1 93 ? -12.127 6.215 25.137 1.00 92.19 93 VAL A N 1
ATOM 700 C CA . VAL A 1 93 ? -11.979 4.769 25.023 1.00 92.19 93 VAL A CA 1
ATOM 701 C C . VAL A 1 93 ? -11.498 4.247 26.369 1.00 92.19 93 VAL A C 1
ATOM 703 O O . VAL A 1 93 ? -10.485 4.708 26.891 1.00 92.19 93 VAL A O 1
ATOM 706 N N . HIS A 1 94 ? -12.223 3.292 26.928 1.00 92.25 94 HIS A N 1
ATOM 707 C CA . HIS A 1 94 ? -11.902 2.632 28.181 1.00 92.25 94 HIS A CA 1
ATOM 708 C C . HIS A 1 94 ? -11.459 1.201 27.898 1.00 92.25 94 HIS A C 1
ATOM 710 O O . HIS A 1 94 ? -12.086 0.485 27.115 1.00 92.25 94 HIS A O 1
ATOM 716 N N . LEU A 1 95 ? -10.374 0.789 28.539 1.00 91.19 95 LEU A N 1
ATOM 717 C CA . LEU A 1 95 ? -9.928 -0.595 28.539 1.00 91.19 95 LEU A CA 1
ATOM 718 C C . LEU A 1 95 ? -10.619 -1.324 29.698 1.00 91.19 95 LEU A C 1
ATOM 720 O O . LEU A 1 95 ? -10.553 -0.846 30.834 1.00 91.19 95 LEU A O 1
ATOM 724 N N . PRO A 1 96 ? -11.303 -2.449 29.440 1.00 87.38 96 PRO A N 1
ATOM 725 C CA . PRO A 1 96 ? -11.919 -3.234 30.498 1.00 87.38 96 PRO A CA 1
ATOM 726 C C . PRO A 1 96 ? -10.848 -3.802 31.439 1.00 87.38 96 PRO A C 1
ATOM 728 O O . PRO A 1 96 ? -9.752 -4.157 31.011 1.00 87.38 96 PRO A O 1
ATOM 731 N N . ALA A 1 97 ? -11.180 -3.919 32.728 1.00 78.50 97 ALA A N 1
ATOM 732 C CA . ALA A 1 97 ? -10.265 -4.455 33.740 1.00 78.50 97 ALA A CA 1
ATOM 733 C C . ALA A 1 97 ? -9.934 -5.945 33.521 1.00 78.50 97 ALA A C 1
ATOM 735 O O . ALA A 1 97 ? -8.842 -6.391 33.858 1.00 78.50 97 ALA A O 1
ATOM 736 N N . ALA A 1 98 ? -10.869 -6.698 32.934 1.00 79.31 98 ALA A N 1
ATOM 737 C CA . ALA A 1 98 ? -10.667 -8.068 32.480 1.00 79.31 98 ALA A CA 1
ATOM 738 C C . ALA A 1 98 ? -10.754 -8.086 30.951 1.00 79.31 98 ALA A C 1
ATOM 740 O O . ALA A 1 98 ? -11.846 -8.007 30.383 1.00 79.31 98 ALA A O 1
ATOM 741 N N . ALA A 1 99 ? -9.599 -8.128 30.289 1.00 72.06 99 ALA A N 1
ATOM 742 C CA . ALA A 1 99 ? -9.549 -8.207 28.838 1.00 72.06 99 ALA A CA 1
ATOM 743 C C . ALA A 1 99 ? -10.031 -9.594 28.367 1.00 72.06 99 ALA A C 1
ATOM 745 O O . ALA A 1 99 ? -9.619 -10.605 28.945 1.00 72.06 99 ALA A O 1
ATOM 746 N N . PRO A 1 100 ? -10.884 -9.667 27.329 1.00 80.62 100 PRO A N 1
ATOM 747 C CA . PRO A 1 100 ? -11.172 -10.926 26.652 1.00 80.62 100 PRO A CA 1
ATOM 748 C C . PRO A 1 100 ? -9.894 -11.516 26.039 1.00 80.62 100 PRO A C 1
ATOM 750 O O . PRO A 1 100 ? -8.939 -10.788 25.768 1.00 80.62 100 PRO A O 1
ATOM 753 N N . ASP A 1 101 ? -9.889 -12.825 25.779 1.00 83.94 101 ASP A N 1
ATOM 754 C CA . ASP A 1 101 ? -8.740 -13.490 25.161 1.00 83.94 101 ASP A CA 1
ATOM 755 C C . ASP A 1 101 ? -8.419 -12.893 23.775 1.00 83.94 101 ASP A C 1
ATOM 757 O O . ASP A 1 101 ? -9.255 -12.858 22.866 1.00 83.94 101 ASP A O 1
ATOM 761 N N . GLU A 1 102 ? -7.182 -12.418 23.618 1.00 86.19 102 GLU A N 1
ATOM 762 C CA . GLU A 1 102 ? -6.671 -11.813 22.388 1.00 86.19 102 GLU A CA 1
ATOM 763 C C . GLU A 1 102 ? -6.293 -12.858 21.320 1.00 86.19 102 GLU A C 1
ATOM 765 O O . GLU A 1 102 ? -6.005 -12.488 20.177 1.00 86.19 102 GLU A O 1
ATOM 770 N N . SER A 1 103 ? -6.301 -14.159 21.646 1.00 83.88 103 SER A N 1
ATOM 771 C CA . SER A 1 103 ? -5.920 -15.242 20.722 1.00 83.88 103 SER A CA 1
ATOM 772 C C . SER A 1 103 ? -6.760 -15.270 19.435 1.00 83.88 103 SER A C 1
ATOM 774 O O . SER A 1 103 ? -6.250 -15.597 18.361 1.00 83.88 103 SER A O 1
ATOM 776 N N . GLY A 1 104 ? -8.027 -14.848 19.518 1.00 85.69 104 GLY A N 1
ATOM 777 C CA . GLY A 1 104 ? -8.957 -14.749 18.391 1.00 85.69 104 GLY A CA 1
ATOM 778 C C . GLY A 1 104 ? -8.873 -13.442 17.592 1.00 85.69 104 GLY A C 1
ATOM 779 O O . GLY A 1 104 ? -9.710 -13.219 16.713 1.00 85.69 104 GLY A O 1
ATOM 780 N N . LEU A 1 105 ? -7.927 -12.547 17.903 1.00 89.94 105 LEU A N 1
ATOM 781 C CA . LEU A 1 105 ? -7.793 -11.260 17.219 1.00 89.94 105 LEU A CA 1
ATOM 782 C C . LEU A 1 105 ? -6.904 -11.348 15.978 1.00 89.94 105 LEU A C 1
ATOM 784 O O . LEU A 1 105 ? -5.767 -11.845 15.981 1.00 89.94 105 LEU A O 1
ATOM 788 N N . ARG A 1 106 ? -7.395 -10.741 14.900 1.00 92.31 106 ARG A N 1
ATOM 789 C CA . ARG A 1 106 ? -6.664 -10.647 13.634 1.00 92.31 106 ARG A CA 1
ATOM 790 C C . ARG A 1 106 ? -5.447 -9.725 13.782 1.00 92.31 106 ARG A C 1
ATOM 792 O O . ARG A 1 106 ? -5.414 -8.875 14.672 1.00 92.31 106 ARG A O 1
ATOM 799 N N . PRO A 1 107 ? -4.431 -9.833 12.907 1.00 92.94 107 PRO A N 1
ATOM 800 C CA . PRO A 1 107 ? -3.223 -9.011 13.020 1.00 92.94 107 PRO A CA 1
ATOM 801 C C . PRO A 1 107 ? -3.495 -7.497 13.052 1.00 92.94 107 PRO A C 1
ATOM 803 O O . PRO A 1 107 ? -2.921 -6.790 13.879 1.00 92.94 107 PRO A O 1
ATOM 806 N N . TYR A 1 108 ? -4.414 -7.011 12.208 1.00 91.75 108 TYR A N 1
ATOM 807 C CA . TYR A 1 108 ? -4.775 -5.589 12.176 1.00 91.75 108 TYR A CA 1
ATOM 808 C C . TYR A 1 108 ? -5.580 -5.155 13.413 1.00 91.75 108 TYR A C 1
ATOM 810 O O . TYR A 1 108 ? -5.385 -4.044 13.899 1.00 91.75 108 TYR A O 1
ATOM 818 N N . GLU A 1 109 ? -6.429 -6.031 13.963 1.00 93.94 109 GLU A N 1
ATOM 819 C CA . GLU A 1 109 ? -7.174 -5.789 15.209 1.00 93.94 109 GLU A CA 1
ATOM 820 C C . GLU A 1 109 ? -6.213 -5.636 16.388 1.00 93.94 109 GLU A C 1
ATOM 822 O O . GLU A 1 109 ? -6.259 -4.630 17.095 1.00 93.94 109 GLU A O 1
ATOM 827 N N . ARG A 1 110 ? -5.260 -6.568 16.532 1.00 94.31 110 ARG A N 1
ATOM 828 C CA . ARG A 1 110 ? -4.198 -6.482 17.548 1.00 94.31 110 ARG A CA 1
ATOM 829 C C . ARG A 1 110 ? -3.366 -5.217 17.397 1.00 94.31 110 ARG A C 1
ATOM 831 O O . ARG A 1 110 ? -3.023 -4.580 18.387 1.00 94.31 110 ARG A O 1
ATOM 838 N N . ARG A 1 111 ? -3.066 -4.797 16.165 1.00 94.00 111 ARG A N 1
ATOM 839 C CA . ARG A 1 111 ? -2.343 -3.542 15.916 1.00 94.00 111 ARG A CA 1
ATOM 840 C C . ARG A 1 111 ? -3.117 -2.323 16.420 1.00 94.00 111 ARG A C 1
ATOM 842 O O . ARG A 1 111 ? -2.499 -1.440 17.013 1.00 94.00 111 ARG A O 1
ATOM 849 N N . VAL A 1 112 ? -4.428 -2.258 16.197 1.00 93.56 112 VAL A N 1
ATOM 850 C CA . VAL A 1 112 ? -5.269 -1.167 16.717 1.00 93.56 112 VAL A CA 1
ATOM 851 C C . VAL A 1 112 ? -5.354 -1.231 18.242 1.00 93.56 112 VAL A C 1
ATOM 853 O O . VAL A 1 112 ? -5.091 -0.225 18.897 1.00 93.56 112 VAL A O 1
ATOM 856 N N . LEU A 1 113 ? -5.612 -2.410 18.812 1.00 92.94 113 LEU A N 1
ATOM 857 C CA . LEU A 1 113 ? -5.699 -2.601 20.260 1.00 92.94 113 LEU A CA 1
ATOM 858 C C . LEU A 1 113 ? -4.388 -2.230 20.970 1.00 92.94 113 LEU A C 1
ATOM 860 O O . LEU A 1 113 ? -4.402 -1.430 21.901 1.00 92.94 113 LEU A O 1
ATOM 864 N N . SER A 1 114 ? -3.245 -2.699 20.459 1.00 92.88 114 SER A N 1
ATOM 865 C CA . SER A 1 114 ? -1.911 -2.373 20.990 1.00 92.88 114 SER A CA 1
ATOM 866 C C . SER A 1 114 ? -1.627 -0.866 20.990 1.00 92.88 114 SER A C 1
ATOM 868 O O . SER A 1 114 ? -0.970 -0.343 21.889 1.00 92.88 114 SER A O 1
ATOM 870 N N . ARG A 1 115 ? -2.157 -0.133 20.000 1.00 92.44 115 ARG A N 1
ATOM 871 C CA . ARG A 1 115 ? -2.020 1.325 19.919 1.00 92.44 115 ARG A CA 1
ATOM 872 C C . ARG A 1 115 ? -2.864 2.028 20.977 1.00 92.44 115 ARG A C 1
ATOM 874 O O . ARG A 1 115 ? -2.375 2.988 21.563 1.00 92.44 115 ARG A O 1
ATOM 881 N N . VAL A 1 116 ? -4.091 1.561 21.212 1.00 93.19 116 VAL A N 1
ATOM 882 C CA . VAL A 1 116 ? -4.968 2.065 22.281 1.00 93.19 116 VAL A CA 1
ATOM 883 C C . VAL A 1 116 ? -4.332 1.791 23.646 1.00 93.19 116 VAL A C 1
ATOM 885 O O . VAL A 1 116 ? -4.152 2.721 24.425 1.00 93.19 116 VAL A O 1
ATOM 888 N N . GLN A 1 117 ? -3.902 0.553 23.902 1.00 92.75 117 GLN A N 1
ATOM 889 C CA . GLN A 1 117 ? -3.233 0.156 25.146 1.00 92.75 117 GLN A CA 1
ATOM 890 C C . GLN A 1 117 ? -1.979 1.000 25.417 1.00 92.75 117 GLN A C 1
ATOM 892 O O . GLN A 1 117 ? -1.810 1.512 26.519 1.00 92.75 117 GLN A O 1
ATOM 897 N N . GLY A 1 118 ? -1.135 1.226 24.404 1.00 90.62 118 GLY A N 1
ATOM 898 C CA . GLY A 1 118 ? 0.084 2.028 24.549 1.00 90.62 118 GLY A CA 1
ATOM 899 C C . GLY A 1 118 ? -0.142 3.528 24.785 1.00 90.62 118 GLY A C 1
ATOM 900 O O . GLY A 1 118 ? 0.803 4.233 25.127 1.00 90.62 118 GLY A O 1
ATOM 901 N N . LEU A 1 119 ? -1.363 4.031 24.583 1.00 92.44 119 LEU A N 1
ATOM 902 C CA . LEU A 1 119 ? -1.742 5.423 24.853 1.00 92.44 119 LEU A CA 1
ATOM 903 C C . LEU A 1 119 ? -2.565 5.579 26.137 1.00 92.44 119 LEU A C 1
ATOM 905 O O . LEU A 1 119 ? -2.872 6.707 26.525 1.00 92.44 119 LEU A O 1
ATOM 909 N N . ALA A 1 120 ? -2.948 4.473 26.773 1.00 91.12 120 ALA A N 1
ATOM 910 C CA . ALA A 1 120 ? -3.821 4.486 27.931 1.00 91.12 120 ALA A CA 1
ATOM 911 C C . ALA A 1 120 ? -3.097 4.966 29.181 1.00 91.12 120 ALA A C 1
ATOM 913 O O . ALA A 1 120 ? -2.038 4.462 29.547 1.00 91.12 120 ALA A O 1
ATOM 914 N N . VAL A 1 121 ? -3.726 5.909 29.878 1.00 88.12 121 VAL A N 1
ATOM 915 C CA . VAL A 1 121 ? -3.300 6.358 31.203 1.00 88.12 121 VAL A CA 1
ATOM 916 C C . VAL A 1 121 ? -4.440 6.039 32.160 1.00 88.12 121 VAL A C 1
ATOM 918 O O . VAL A 1 121 ? -5.552 6.532 31.992 1.00 88.12 121 VAL A O 1
ATOM 921 N N . GLY A 1 122 ? -4.196 5.137 33.116 1.00 86.25 122 GLY A N 1
ATOM 922 C CA . GLY A 1 122 ? -5.243 4.653 34.025 1.00 86.25 122 GLY A CA 1
ATOM 923 C C . GLY A 1 122 ? -6.381 3.900 33.319 1.00 86.25 122 GLY A C 1
ATOM 924 O O . GLY A 1 122 ? -7.520 3.959 33.767 1.00 86.25 122 GLY A O 1
ATOM 925 N N . GLY A 1 123 ? -6.097 3.241 32.188 1.00 88.31 123 GLY A N 1
ATOM 926 C CA . GLY A 1 123 ? -7.098 2.491 31.418 1.00 88.31 123 GLY A CA 1
ATOM 927 C C . GLY A 1 123 ? -8.030 3.353 30.559 1.00 88.31 123 GLY A C 1
ATOM 928 O O . GLY A 1 123 ? -8.981 2.822 29.991 1.00 88.31 123 GLY A O 1
ATOM 929 N N . VAL A 1 124 ? -7.767 4.659 30.433 1.00 90.69 124 VAL A N 1
ATOM 930 C CA . VAL A 1 124 ? -8.583 5.588 29.639 1.00 90.69 124 VAL A CA 1
ATOM 931 C C . VAL A 1 124 ? -7.732 6.272 28.569 1.00 90.69 124 VAL A C 1
ATOM 933 O O . VAL A 1 124 ? -6.601 6.688 28.825 1.00 90.69 124 VAL A O 1
ATOM 936 N N . VAL A 1 125 ? -8.285 6.399 27.361 1.00 91.94 125 VAL A N 1
ATOM 937 C CA . VAL A 1 125 ? -7.679 7.087 26.213 1.00 91.94 125 VAL A CA 1
ATOM 938 C C . VAL A 1 125 ? -8.704 8.049 25.612 1.00 91.94 125 VAL A C 1
ATOM 940 O O . VAL A 1 125 ? -9.731 7.596 25.108 1.00 91.94 125 VAL A O 1
ATOM 943 N N . PRO A 1 126 ? -8.470 9.370 25.598 1.00 89.44 126 PRO A N 1
ATOM 944 C CA . PRO A 1 126 ? -9.334 10.275 24.850 1.00 89.44 126 PRO A CA 1
ATOM 945 C C . PRO A 1 126 ? -9.154 10.040 23.347 1.00 89.44 126 PRO A C 1
ATOM 947 O O . PRO A 1 126 ? -8.035 9.822 22.879 1.00 89.44 126 PRO A O 1
ATOM 950 N N . LEU A 1 127 ? -10.232 10.123 22.564 1.00 85.00 127 LEU A N 1
ATOM 951 C CA . LEU A 1 127 ? -10.168 9.856 21.121 1.00 85.00 127 LEU A CA 1
ATOM 952 C C . LEU A 1 127 ? -9.178 10.789 20.396 1.00 85.00 127 LEU A C 1
ATOM 954 O O . LEU A 1 127 ? -8.509 10.396 19.444 1.00 85.00 127 LEU A O 1
ATOM 958 N N . THR A 1 128 ? -9.003 12.008 20.906 1.00 83.62 128 THR A N 1
ATOM 959 C CA . THR A 1 128 ? -8.015 12.977 20.411 1.00 83.62 128 THR A CA 1
ATOM 960 C C . THR A 1 128 ? -6.561 12.542 20.644 1.00 83.62 128 THR A C 1
ATOM 962 O O . THR A 1 128 ? -5.673 12.965 19.904 1.00 83.62 128 THR A O 1
ATOM 965 N N . ALA A 1 129 ? -6.283 11.665 21.613 1.00 85.81 129 ALA A N 1
ATOM 966 C CA . ALA A 1 129 ? -4.945 11.105 21.826 1.00 85.81 129 ALA A CA 1
ATOM 967 C C . ALA A 1 129 ? -4.597 9.984 20.838 1.00 85.81 129 ALA A C 1
ATOM 969 O O . ALA A 1 129 ? -3.415 9.704 20.640 1.00 85.81 129 ALA A O 1
ATOM 970 N N . LEU A 1 130 ? -5.591 9.377 20.176 1.00 84.75 130 LEU A N 1
ATOM 971 C CA . LEU A 1 130 ? -5.338 8.415 19.096 1.00 84.75 130 LEU A CA 1
ATOM 972 C C . LEU A 1 130 ? -4.757 9.091 17.851 1.00 84.75 130 LEU A C 1
ATOM 974 O O . LEU A 1 130 ? -4.137 8.422 17.021 1.00 84.75 130 LEU A O 1
ATOM 978 N N . THR A 1 131 ? -4.891 10.418 17.755 1.00 83.50 131 THR A N 1
ATOM 979 C CA . THR A 1 131 ? -4.279 11.196 16.683 1.00 83.50 131 THR A CA 1
ATOM 980 C C . THR A 1 131 ? -2.753 11.129 16.740 1.00 83.50 131 THR A C 1
ATOM 982 O O . THR A 1 131 ? -2.119 11.184 17.798 1.00 83.50 131 THR A O 1
ATOM 985 N N . PHE A 1 132 ? -2.123 11.006 15.574 1.00 82.50 132 PHE A N 1
ATOM 986 C CA . PHE A 1 132 ? -0.670 11.050 15.484 1.00 82.50 132 PHE A CA 1
ATOM 987 C C . PHE A 1 132 ? -0.183 12.498 15.482 1.00 82.50 132 PHE A C 1
ATOM 989 O O . PHE A 1 132 ? -0.603 13.309 14.656 1.00 82.50 132 PHE A O 1
ATOM 996 N N . ARG A 1 133 ? 0.769 12.806 16.369 1.00 83.62 133 ARG A N 1
ATOM 997 C CA . ARG A 1 133 ? 1.484 14.092 16.351 1.00 83.62 133 ARG A CA 1
ATOM 998 C C . ARG A 1 133 ? 2.482 14.175 15.194 1.00 83.62 133 ARG A C 1
ATOM 1000 O O . ARG A 1 133 ? 2.656 15.245 14.620 1.00 83.62 133 ARG A O 1
ATOM 1007 N N . ASP A 1 134 ? 3.113 13.049 14.855 1.00 88.25 134 ASP A N 1
ATOM 1008 C CA . ASP A 1 134 ? 4.060 12.935 13.746 1.00 88.25 134 ASP A CA 1
ATOM 1009 C C . ASP A 1 134 ? 3.434 12.242 12.525 1.00 88.25 134 ASP A C 1
ATOM 1011 O O . ASP A 1 134 ? 2.958 11.104 12.575 1.00 88.25 134 ASP A O 1
ATOM 1015 N N . GLN A 1 135 ? 3.496 12.939 11.394 1.00 86.31 135 GLN A N 1
ATOM 1016 C CA . GLN A 1 135 ? 3.012 12.490 10.094 1.00 86.31 135 GLN A CA 1
ATOM 1017 C C . GLN A 1 135 ? 3.795 11.294 9.539 1.00 86.31 135 GLN A C 1
ATOM 1019 O O . GLN A 1 135 ? 3.215 10.441 8.862 1.00 86.31 135 GLN A O 1
ATOM 1024 N N . ALA A 1 136 ? 5.104 11.203 9.795 1.00 87.12 136 ALA A N 1
ATOM 1025 C CA . ALA A 1 136 ? 5.917 10.093 9.297 1.00 87.12 136 ALA A CA 1
ATOM 1026 C C . ALA A 1 136 ? 5.553 8.777 10.005 1.00 87.12 136 ALA A C 1
ATOM 1028 O O . ALA A 1 136 ? 5.369 7.738 9.354 1.00 87.12 136 ALA A O 1
ATOM 1029 N N . GLN A 1 137 ? 5.355 8.837 11.324 1.00 87.44 137 GLN A N 1
ATOM 1030 C CA . GLN A 1 137 ? 4.822 7.724 12.108 1.00 87.44 137 GLN A CA 1
ATOM 1031 C C . GLN A 1 137 ? 3.418 7.314 11.653 1.00 87.44 137 GLN A C 1
ATOM 1033 O O . GLN A 1 137 ? 3.198 6.127 11.399 1.00 87.44 137 GLN A O 1
ATOM 1038 N N . ALA A 1 138 ? 2.504 8.275 11.464 1.00 86.44 138 ALA A N 1
ATOM 1039 C CA . ALA A 1 138 ? 1.144 8.007 10.988 1.00 86.44 138 ALA A CA 1
ATOM 1040 C C . ALA A 1 138 ? 1.151 7.238 9.659 1.00 86.44 138 ALA A C 1
ATOM 1042 O O . ALA A 1 138 ? 0.514 6.193 9.522 1.00 86.44 138 ALA A O 1
ATOM 1043 N N . LYS A 1 139 ? 1.945 7.703 8.684 1.00 87.56 139 LYS A N 1
ATOM 1044 C CA . LYS A 1 139 ? 2.091 7.048 7.375 1.00 87.56 139 LYS A CA 1
ATOM 1045 C C . LYS A 1 139 ? 2.631 5.628 7.496 1.00 87.56 139 LYS A C 1
ATOM 1047 O O . LYS A 1 139 ? 2.124 4.723 6.835 1.00 87.56 139 LYS A O 1
ATOM 1052 N N . THR A 1 140 ? 3.648 5.422 8.330 1.00 90.62 140 THR A N 1
ATOM 1053 C CA . THR A 1 140 ? 4.266 4.102 8.516 1.00 90.62 140 THR A CA 1
ATOM 1054 C C . THR A 1 140 ? 3.300 3.123 9.177 1.00 90.62 140 THR A C 1
ATOM 1056 O O . THR A 1 140 ? 3.179 1.981 8.729 1.00 90.62 140 THR A O 1
ATOM 1059 N N . TRP A 1 141 ? 2.572 3.571 10.201 1.00 92.06 141 TRP A N 1
ATOM 1060 C CA . TRP A 1 141 ? 1.566 2.764 10.885 1.00 92.06 141 TRP A CA 1
ATOM 1061 C C . TRP A 1 141 ? 0.394 2.423 9.954 1.00 92.06 141 TRP A C 1
ATOM 1063 O O . TRP A 1 141 ? 0.086 1.243 9.777 1.00 92.06 141 TRP A O 1
ATOM 1073 N N . ASN A 1 142 ? -0.162 3.418 9.251 1.00 88.62 142 ASN A N 1
ATOM 1074 C CA . ASN A 1 142 ? -1.241 3.228 8.275 1.00 88.62 142 ASN A CA 1
ATOM 1075 C C . ASN A 1 142 ? -0.830 2.285 7.138 1.00 88.62 142 ASN A C 1
ATOM 1077 O O . ASN A 1 142 ? -1.617 1.442 6.710 1.00 88.62 142 ASN A O 1
ATOM 1081 N N . LYS A 1 143 ? 0.420 2.371 6.662 1.00 88.56 143 LYS A N 1
ATOM 1082 C CA . LYS A 1 143 ? 0.955 1.456 5.641 1.00 88.56 143 LYS A CA 1
ATOM 1083 C C . LYS A 1 143 ? 0.936 0.001 6.118 1.00 88.56 143 LYS A C 1
ATOM 1085 O O . LYS A 1 143 ? 0.608 -0.884 5.328 1.00 88.56 143 LYS A O 1
ATOM 1090 N N . ARG A 1 144 ? 1.276 -0.251 7.387 1.00 91.19 144 ARG A N 1
ATOM 1091 C CA . ARG A 1 144 ? 1.259 -1.598 7.982 1.00 91.19 144 ARG A CA 1
ATOM 1092 C C . ARG A 1 144 ? -0.165 -2.102 8.198 1.00 91.19 144 ARG A C 1
ATOM 1094 O O . ARG A 1 144 ? -0.465 -3.199 7.741 1.00 91.19 144 ARG A O 1
ATOM 1101 N N . LEU A 1 145 ? -1.041 -1.278 8.779 1.00 90.62 145 LEU A N 1
ATOM 1102 C CA . LEU A 1 145 ? -2.461 -1.606 8.947 1.00 90.62 145 LEU A CA 1
ATOM 1103 C C . LEU A 1 145 ? -3.091 -1.988 7.601 1.00 90.62 145 LEU A C 1
ATOM 1105 O O . LEU A 1 145 ? -3.704 -3.040 7.455 1.00 90.62 145 LEU A O 1
ATOM 1109 N N . ARG A 1 146 ? -2.852 -1.171 6.571 1.00 88.25 146 ARG A N 1
ATOM 1110 C CA . ARG A 1 146 ? -3.298 -1.444 5.203 1.00 88.25 146 ARG A CA 1
ATOM 1111 C C . ARG A 1 146 ? -2.787 -2.781 4.676 1.00 88.25 146 ARG A C 1
ATOM 1113 O O . ARG A 1 146 ? -3.544 -3.499 4.030 1.00 88.25 146 ARG A O 1
ATOM 1120 N N . ALA A 1 147 ? -1.516 -3.105 4.900 1.00 88.38 147 ALA A N 1
ATOM 1121 C CA . ALA A 1 147 ? -0.953 -4.371 4.446 1.00 88.38 147 ALA A CA 1
ATOM 1122 C C . ALA A 1 147 ? -1.655 -5.572 5.101 1.00 88.38 147 ALA A C 1
ATOM 1124 O O . ALA A 1 147 ? -1.962 -6.536 4.404 1.00 88.38 147 ALA A O 1
ATOM 1125 N N . GLU A 1 148 ? -1.965 -5.484 6.395 1.00 92.31 148 GLU A N 1
ATOM 1126 C CA . GLU A 1 148 ? -2.654 -6.534 7.156 1.00 92.31 148 GLU A CA 1
ATOM 1127 C C . GLU A 1 148 ? -4.120 -6.693 6.738 1.00 92.31 148 GLU A C 1
ATOM 1129 O O . GLU A 1 148 ? -4.549 -7.810 6.463 1.00 92.31 148 GLU A O 1
ATOM 1134 N N . VAL A 1 149 ? -4.872 -5.596 6.588 1.00 90.38 149 VAL A N 1
ATOM 1135 C CA . VAL A 1 149 ? -6.270 -5.652 6.114 1.00 90.38 149 VAL A CA 1
ATOM 1136 C C . VAL A 1 149 ? -6.341 -6.212 4.688 1.00 90.38 149 VAL A C 1
ATOM 1138 O O . VAL A 1 149 ? -7.209 -7.021 4.367 1.00 90.38 149 VAL A O 1
ATOM 1141 N N . VAL A 1 150 ? -5.401 -5.833 3.814 1.00 86.44 150 VAL A N 1
ATOM 1142 C CA . VAL A 1 150 ? -5.318 -6.391 2.455 1.00 86.44 150 VAL A CA 1
ATOM 1143 C C . VAL A 1 150 ? -4.929 -7.872 2.479 1.00 86.44 150 VAL A C 1
ATOM 1145 O O . VAL A 1 150 ? -5.416 -8.630 1.641 1.00 86.44 150 VAL A O 1
ATOM 1148 N N . ALA A 1 151 ? -4.052 -8.295 3.392 1.00 87.62 151 ALA A N 1
ATOM 1149 C CA . ALA A 1 151 ? -3.698 -9.702 3.552 1.00 87.62 151 ALA A CA 1
ATOM 1150 C C . ALA A 1 151 ? -4.917 -10.529 3.983 1.00 87.62 151 ALA A C 1
ATOM 1152 O O . ALA A 1 151 ? -5.184 -11.556 3.365 1.00 87.62 151 ALA A O 1
ATOM 1153 N N . GLU A 1 152 ? -5.707 -10.029 4.934 1.00 87.75 152 GLU A N 1
ATOM 1154 C CA . GLU A 1 152 ? -6.951 -10.668 5.368 1.00 87.75 152 GLU A CA 1
ATOM 1155 C C . GLU A 1 152 ? -7.977 -10.750 4.233 1.00 87.75 152 GLU A C 1
ATOM 1157 O O . GLU A 1 152 ? -8.503 -11.818 3.934 1.00 87.75 152 GLU A O 1
ATOM 1162 N N . ALA A 1 153 ? -8.209 -9.646 3.517 1.00 85.62 153 ALA A N 1
ATOM 1163 C CA . ALA A 1 153 ? -9.127 -9.633 2.379 1.00 85.62 153 ALA A CA 1
ATOM 1164 C C . ALA A 1 153 ? -8.706 -10.621 1.273 1.00 85.62 153 ALA A C 1
ATOM 1166 O O . ALA A 1 153 ? -9.546 -11.131 0.531 1.00 85.62 153 ALA A O 1
ATOM 1167 N N . ARG A 1 154 ? -7.402 -10.895 1.133 1.00 83.75 154 ARG A N 1
ATOM 1168 C CA . ARG A 1 154 ? -6.883 -11.928 0.223 1.00 83.75 154 ARG A CA 1
ATOM 1169 C C . ARG A 1 154 ? -7.073 -13.335 0.780 1.00 83.75 154 ARG A C 1
ATOM 1171 O O . ARG A 1 154 ? -7.448 -14.210 0.007 1.00 83.75 154 ARG A O 1
ATOM 1178 N N . ALA A 1 155 ? -6.832 -13.545 2.073 1.00 84.62 155 ALA A N 1
ATOM 1179 C CA . ALA A 1 155 ? -7.045 -14.828 2.743 1.00 84.62 155 ALA A CA 1
ATOM 1180 C C . ALA A 1 155 ? -8.521 -15.251 2.682 1.00 84.62 155 ALA A C 1
ATOM 1182 O O . ALA A 1 155 ? -8.820 -16.389 2.340 1.00 84.62 155 ALA A O 1
ATOM 1183 N N . ALA A 1 156 ? -9.438 -14.298 2.862 1.00 82.00 156 ALA A N 1
ATOM 1184 C CA . ALA A 1 156 ? -10.878 -14.486 2.692 1.00 82.00 156 ALA A CA 1
ATOM 1185 C C . ALA A 1 156 ? -11.320 -14.657 1.220 1.00 82.00 156 ALA A C 1
ATOM 1187 O O . ALA A 1 156 ? -12.508 -14.776 0.933 1.00 82.00 156 ALA A O 1
ATOM 1188 N N . GLY A 1 157 ? -10.397 -14.611 0.250 1.00 7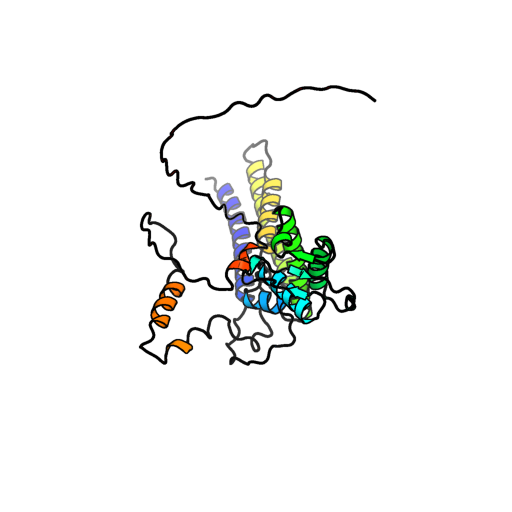9.94 157 GLY A N 1
ATOM 1189 C CA . GLY A 1 157 ? -10.703 -14.755 -1.178 1.00 79.94 157 GLY A CA 1
ATOM 1190 C C . GLY A 1 157 ? -11.462 -13.576 -1.806 1.00 79.94 157 GLY A C 1
ATOM 1191 O O . GLY A 1 157 ? -11.817 -13.633 -2.987 1.00 79.94 157 GLY A O 1
ATOM 1192 N N . LEU A 1 158 ? -11.677 -12.492 -1.054 1.00 78.75 158 LEU A N 1
ATOM 1193 C CA . LEU A 1 158 ? -12.392 -11.287 -1.493 1.00 78.75 158 LEU A CA 1
ATOM 1194 C C . LEU A 1 158 ? -11.537 -10.432 -2.438 1.00 78.75 158 LEU A C 1
ATOM 1196 O O . LEU A 1 158 ? -12.063 -9.744 -3.314 1.00 78.75 158 LEU A O 1
ATOM 1200 N N . SER A 1 159 ? -10.210 -10.501 -2.291 1.00 72.88 159 SER A N 1
ATOM 1201 C CA . SER A 1 159 ? -9.229 -9.785 -3.107 1.00 72.88 159 SER A CA 1
ATOM 1202 C C . SER A 1 159 ? -8.301 -10.739 -3.850 1.00 72.88 159 SER A C 1
ATOM 1204 O O . SER A 1 159 ? -7.736 -11.659 -3.261 1.00 72.88 159 SER A O 1
ATOM 1206 N N . ARG A 1 160 ? -8.044 -10.472 -5.134 1.00 69.19 160 ARG A N 1
ATOM 1207 C CA . ARG A 1 160 ? -6.952 -11.107 -5.888 1.00 69.19 160 ARG A CA 1
ATOM 1208 C C . ARG A 1 160 ? -5.953 -10.074 -6.383 1.00 69.19 160 ARG A C 1
ATOM 1210 O O . ARG A 1 160 ? -6.299 -8.931 -6.680 1.00 69.19 160 ARG A O 1
ATOM 1217 N N . ARG A 1 161 ? -4.684 -10.483 -6.461 1.00 67.81 161 ARG A N 1
ATOM 1218 C CA . ARG A 1 161 ? -3.622 -9.652 -7.035 1.00 67.81 161 ARG A CA 1
ATOM 1219 C C . ARG A 1 161 ? -3.929 -9.450 -8.518 1.00 67.81 161 ARG A C 1
ATOM 1221 O O . ARG A 1 161 ? -4.048 -10.427 -9.247 1.00 67.81 161 ARG A O 1
ATOM 1228 N N . ARG A 1 162 ? -4.048 -8.188 -8.942 1.00 68.81 162 ARG A N 1
ATOM 1229 C CA . ARG A 1 162 ? -4.387 -7.820 -10.326 1.00 68.81 162 ARG A CA 1
ATOM 1230 C C . ARG A 1 162 ? -3.431 -8.438 -11.349 1.00 68.81 162 ARG A C 1
ATOM 1232 O O . ARG A 1 162 ? -3.873 -8.920 -12.381 1.00 68.81 162 ARG A O 1
ATOM 1239 N N . PHE A 1 163 ? -2.140 -8.474 -11.025 1.00 69.69 163 PHE A N 1
ATOM 1240 C CA . PHE A 1 163 ? -1.134 -9.192 -11.799 1.00 69.69 163 PHE A CA 1
ATOM 1241 C C . PHE A 1 163 ? -0.716 -10.457 -11.048 1.00 69.69 163 PHE A C 1
ATOM 1243 O O . PHE A 1 163 ? -0.167 -10.390 -9.940 1.00 69.69 163 PHE A O 1
ATOM 1250 N N . GLY A 1 164 ? -0.975 -11.619 -11.651 1.00 74.06 164 GLY A N 1
ATOM 1251 C CA . GLY A 1 164 ? -0.404 -12.883 -11.190 1.00 74.06 164 GLY A CA 1
ATOM 1252 C C . GLY A 1 164 ? 1.128 -12.818 -11.167 1.00 74.06 164 GLY A C 1
ATOM 1253 O O . GLY A 1 164 ? 1.729 -11.953 -11.805 1.00 74.06 164 GLY A O 1
ATOM 1254 N N . ARG A 1 165 ? 1.779 -13.727 -10.427 1.00 78.19 165 ARG A N 1
ATOM 1255 C CA . ARG A 1 165 ? 3.254 -13.783 -10.375 1.00 78.19 165 ARG A CA 1
ATOM 1256 C C . ARG A 1 165 ? 3.868 -13.902 -11.778 1.00 78.19 165 ARG A C 1
ATOM 1258 O O . ARG A 1 165 ? 4.828 -13.197 -12.051 1.00 78.19 165 ARG A O 1
ATOM 1265 N N . GLY A 1 166 ? 3.250 -14.686 -12.668 1.00 83.06 166 GLY A N 1
ATOM 1266 C CA . GLY A 1 166 ? 3.680 -14.827 -14.065 1.00 83.06 166 GLY A CA 1
ATOM 1267 C C . GLY A 1 166 ? 3.600 -13.524 -14.864 1.00 83.06 166 GLY A C 1
ATOM 1268 O O . GLY A 1 166 ? 4.597 -13.100 -15.429 1.00 83.06 166 GLY A O 1
ATOM 1269 N N . VAL A 1 167 ? 2.457 -12.827 -14.846 1.00 84.06 167 VAL A N 1
ATOM 1270 C CA . VAL A 1 167 ? 2.302 -11.545 -15.568 1.00 84.06 167 VAL A CA 1
ATOM 1271 C C . VAL A 1 167 ? 3.283 -10.491 -15.049 1.00 84.06 167 VAL A C 1
ATOM 1273 O O . VAL A 1 167 ? 3.874 -9.757 -15.833 1.00 84.06 167 VAL A O 1
ATOM 1276 N N . ALA A 1 168 ? 3.497 -10.440 -13.731 1.00 84.25 168 ALA A N 1
ATOM 1277 C CA . ALA A 1 168 ? 4.498 -9.553 -13.149 1.00 84.25 168 ALA A CA 1
ATOM 1278 C C . ALA A 1 168 ? 5.919 -9.905 -13.622 1.00 84.25 168 ALA A C 1
ATOM 1280 O O . ALA A 1 168 ? 6.663 -9.004 -13.992 1.00 84.25 168 ALA A O 1
ATOM 1281 N N . ALA A 1 169 ? 6.280 -11.193 -13.656 1.00 85.69 169 ALA A N 1
ATOM 1282 C CA . ALA A 1 169 ? 7.582 -11.640 -14.147 1.00 85.69 169 ALA A CA 1
ATOM 1283 C C . ALA A 1 169 ? 7.791 -11.284 -15.628 1.00 85.69 169 ALA A C 1
ATOM 1285 O O . ALA A 1 169 ? 8.844 -10.762 -15.978 1.00 85.69 169 ALA A O 1
ATOM 1286 N N . VAL A 1 170 ? 6.772 -11.473 -16.475 1.00 88.62 170 VAL A N 1
ATOM 1287 C CA . VAL A 1 170 ? 6.820 -11.090 -17.897 1.00 88.62 170 VAL A CA 1
ATOM 1288 C C . VAL A 1 170 ? 7.019 -9.581 -18.061 1.00 88.62 170 VAL A C 1
ATOM 1290 O O . VAL A 1 170 ? 7.868 -9.162 -18.840 1.00 88.62 170 VAL A O 1
ATOM 1293 N N . LEU A 1 171 ? 6.299 -8.747 -17.303 1.00 87.25 171 LEU A N 1
ATOM 1294 C CA . LEU A 1 171 ? 6.461 -7.287 -17.370 1.00 87.25 171 LEU A CA 1
ATOM 1295 C C . LEU A 1 171 ? 7.841 -6.816 -16.890 1.00 87.25 171 LEU A C 1
ATOM 1297 O O . LEU A 1 171 ? 8.377 -5.857 -17.445 1.00 87.25 171 LEU A O 1
ATOM 1301 N N . VAL A 1 172 ? 8.419 -7.481 -15.885 1.00 88.19 172 VAL A N 1
ATOM 1302 C CA . VAL A 1 172 ? 9.787 -7.207 -15.413 1.00 88.19 172 VAL A CA 1
ATOM 1303 C C . VAL A 1 172 ? 10.819 -7.645 -16.453 1.00 88.19 172 VAL A C 1
ATOM 1305 O O . VAL A 1 172 ? 11.750 -6.895 -16.729 1.00 88.19 172 VAL A O 1
ATOM 1308 N N . ALA A 1 173 ? 10.637 -8.809 -17.081 1.00 89.44 173 ALA A N 1
ATOM 1309 C CA . ALA A 1 173 ? 11.508 -9.269 -18.161 1.00 89.44 173 ALA A CA 1
ATOM 1310 C C . ALA A 1 173 ? 11.464 -8.313 -19.366 1.00 89.44 173 ALA A C 1
ATOM 1312 O O . ALA A 1 173 ? 12.508 -7.913 -19.874 1.00 89.44 173 ALA A O 1
ATOM 1313 N N . LEU A 1 174 ? 10.272 -7.860 -19.769 1.00 89.62 174 LEU A N 1
ATOM 1314 C CA . LEU A 1 174 ? 10.121 -6.849 -20.820 1.00 89.62 174 LEU A CA 1
ATOM 1315 C C . LEU A 1 174 ? 10.754 -5.506 -20.426 1.00 89.62 174 LEU A C 1
ATOM 1317 O O . LEU A 1 174 ? 11.332 -4.838 -21.278 1.00 89.62 174 LEU A O 1
ATOM 1321 N N . ALA A 1 175 ? 10.673 -5.107 -19.150 1.00 88.12 175 ALA A N 1
ATOM 1322 C CA . ALA A 1 175 ? 11.338 -3.896 -18.664 1.00 88.12 175 ALA A CA 1
ATOM 1323 C C . ALA A 1 175 ? 12.865 -4.015 -18.766 1.00 88.12 175 ALA A C 1
ATOM 1325 O O . ALA A 1 175 ? 13.525 -3.057 -19.161 1.00 88.12 175 ALA A O 1
ATOM 1326 N N . ALA A 1 176 ? 13.423 -5.188 -18.447 1.00 88.69 176 ALA A N 1
ATOM 1327 C CA . ALA A 1 176 ? 14.850 -5.463 -18.595 1.00 88.69 176 ALA A CA 1
ATOM 1328 C C . ALA A 1 176 ? 15.293 -5.420 -20.065 1.00 88.69 176 ALA A C 1
ATOM 1330 O O . ALA A 1 176 ? 16.320 -4.820 -20.366 1.00 88.69 176 ALA A O 1
ATOM 1331 N N . LEU A 1 177 ? 14.497 -5.977 -20.987 1.00 90.00 177 LEU A N 1
ATOM 1332 C CA . LEU A 1 177 ? 14.776 -5.906 -22.426 1.00 90.00 177 LEU A CA 1
ATOM 1333 C C . LEU A 1 177 ? 14.751 -4.463 -22.949 1.00 90.00 177 LEU A C 1
ATOM 1335 O O . LEU A 1 177 ? 15.661 -4.057 -23.668 1.00 90.00 177 LEU A O 1
ATOM 1339 N N . ALA A 1 178 ? 13.756 -3.667 -22.549 1.00 89.00 178 ALA A N 1
ATOM 1340 C CA . ALA A 1 178 ? 13.685 -2.255 -22.925 1.00 89.00 178 ALA A CA 1
ATOM 1341 C C . ALA A 1 178 ? 14.860 -1.443 -22.351 1.00 89.00 178 ALA A C 1
ATOM 1343 O O . ALA A 1 178 ? 15.431 -0.604 -23.044 1.00 89.00 178 ALA A O 1
ATOM 1344 N N . ALA A 1 179 ? 15.260 -1.727 -21.110 1.00 87.44 179 ALA A N 1
ATOM 1345 C CA . ALA A 1 179 ? 16.420 -1.108 -20.480 1.00 87.44 179 ALA A CA 1
ATOM 1346 C C . ALA A 1 179 ? 17.740 -1.482 -21.167 1.00 87.44 179 ALA A C 1
ATOM 1348 O O . ALA A 1 179 ? 18.590 -0.615 -21.355 1.00 87.44 179 ALA A O 1
ATOM 1349 N N . ALA A 1 180 ? 17.905 -2.745 -21.569 1.00 88.94 180 ALA A N 1
ATOM 1350 C CA . ALA A 1 180 ? 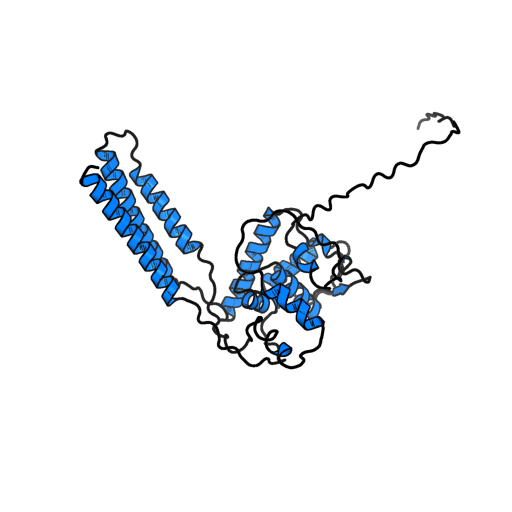19.073 -3.198 -22.316 1.00 88.94 180 ALA A CA 1
ATOM 1351 C C . ALA A 1 180 ? 19.159 -2.515 -23.689 1.00 88.94 180 ALA A C 1
ATOM 1353 O O . ALA A 1 180 ? 20.230 -2.045 -24.058 1.00 88.94 180 ALA A O 1
ATOM 1354 N N . ALA A 1 181 ? 18.035 -2.389 -24.404 1.00 87.62 181 ALA A N 1
ATOM 1355 C CA . ALA A 1 181 ? 17.979 -1.679 -25.681 1.00 87.62 181 ALA A CA 1
ATOM 1356 C C . ALA A 1 181 ? 18.356 -0.194 -25.531 1.00 87.62 181 ALA A C 1
ATOM 1358 O O . ALA A 1 181 ? 19.207 0.297 -26.267 1.00 87.62 181 ALA A O 1
ATOM 1359 N N . ALA A 1 182 ? 17.791 0.496 -24.535 1.00 85.38 182 ALA A N 1
ATOM 1360 C CA . ALA A 1 182 ? 18.110 1.897 -24.258 1.00 85.38 182 ALA A CA 1
ATOM 1361 C C . ALA A 1 182 ? 19.574 2.094 -23.822 1.00 85.38 182 ALA A C 1
ATOM 1363 O O . ALA A 1 182 ? 20.231 3.041 -24.250 1.00 85.38 182 ALA A O 1
ATOM 1364 N N . GLY A 1 183 ? 20.102 1.192 -22.989 1.00 85.62 183 GLY A N 1
ATOM 1365 C CA . GLY A 1 183 ? 21.495 1.232 -22.549 1.00 85.62 183 GLY A CA 1
ATOM 1366 C C . GLY A 1 183 ? 22.482 0.961 -23.685 1.00 85.62 183 GLY A C 1
ATOM 1367 O O . GLY A 1 183 ? 23.486 1.661 -23.792 1.00 85.62 183 GLY A O 1
ATOM 1368 N N . ALA A 1 184 ? 22.176 0.001 -24.564 1.00 87.69 184 ALA A N 1
ATOM 1369 C CA . ALA A 1 184 ? 22.977 -0.297 -25.749 1.00 87.69 184 ALA A CA 1
ATOM 1370 C C . ALA A 1 184 ? 22.981 0.875 -26.740 1.00 87.69 184 ALA A C 1
ATOM 1372 O O . ALA A 1 184 ? 24.049 1.264 -27.199 1.00 87.69 184 ALA A O 1
ATOM 1373 N N . ALA A 1 185 ? 21.820 1.484 -27.000 1.00 86.31 185 ALA A N 1
ATOM 1374 C CA . ALA A 1 185 ? 21.700 2.676 -27.840 1.00 86.31 185 ALA A CA 1
ATOM 1375 C C . ALA A 1 185 ? 22.511 3.860 -27.278 1.00 86.31 185 ALA A C 1
ATOM 1377 O O . ALA A 1 185 ? 23.253 4.515 -28.003 1.00 86.31 185 ALA A O 1
ATOM 1378 N N . ALA A 1 186 ? 22.434 4.106 -25.967 1.00 85.44 186 ALA A N 1
ATOM 1379 C CA . ALA A 1 186 ? 23.191 5.177 -25.318 1.00 85.44 186 ALA A CA 1
ATOM 1380 C C . ALA A 1 186 ? 24.707 4.903 -25.272 1.00 85.44 186 ALA A C 1
ATOM 1382 O O . ALA A 1 186 ? 25.499 5.830 -25.438 1.00 85.44 186 ALA A O 1
ATOM 1383 N N . TYR A 1 187 ? 25.121 3.646 -25.076 1.00 86.56 187 TYR A N 1
ATOM 1384 C CA . TYR A 1 187 ? 26.528 3.240 -25.163 1.00 86.56 187 TYR A CA 1
ATOM 1385 C C . TYR A 1 187 ? 27.071 3.409 -26.586 1.00 86.56 187 TYR A C 1
ATOM 1387 O O . TYR A 1 187 ? 28.147 3.971 -26.776 1.00 86.56 187 TYR A O 1
ATOM 1395 N N . HIS A 1 188 ? 26.306 2.960 -27.583 1.00 85.31 188 HIS A N 1
ATOM 1396 C CA . HIS A 1 188 ? 26.642 3.080 -28.997 1.00 85.31 188 HIS A CA 1
ATOM 1397 C C . HIS A 1 188 ? 26.825 4.548 -29.397 1.00 85.31 188 HIS A C 1
ATOM 1399 O O . HIS A 1 188 ? 27.883 4.912 -29.909 1.00 85.31 188 HIS A O 1
ATOM 1405 N N . TYR A 1 189 ? 25.867 5.408 -29.037 1.00 82.44 189 TYR A N 1
ATOM 1406 C CA . TYR A 1 189 ? 25.964 6.852 -29.238 1.00 82.44 189 TYR A CA 1
ATOM 1407 C C . TYR A 1 189 ? 27.219 7.451 -28.582 1.00 82.44 189 TYR A C 1
ATOM 1409 O O . TYR A 1 189 ? 28.017 8.095 -29.263 1.00 82.44 189 TYR A O 1
ATOM 1417 N N . GLY A 1 190 ? 27.438 7.181 -27.287 1.00 83.38 190 GLY A N 1
ATOM 1418 C CA . GLY A 1 190 ? 28.583 7.706 -26.533 1.00 83.38 190 GLY A CA 1
ATOM 1419 C C . GLY A 1 190 ? 29.934 7.267 -27.098 1.00 83.38 190 GLY A C 1
ATOM 1420 O O . GLY A 1 190 ? 30.873 8.058 -27.163 1.00 83.38 190 GLY A O 1
ATOM 1421 N N . SER A 1 191 ? 30.019 6.024 -27.582 1.00 84.50 191 SER A N 1
ATOM 1422 C CA . SER A 1 191 ? 31.252 5.491 -28.165 1.00 84.50 191 SER A CA 1
ATOM 1423 C C . SER A 1 191 ? 31.685 6.223 -29.439 1.00 84.50 191 SER A C 1
ATOM 1425 O O . SER A 1 191 ? 32.861 6.177 -29.792 1.00 84.50 191 SER A O 1
ATOM 1427 N N . TRP A 1 192 ? 30.760 6.884 -30.145 1.00 83.12 192 TRP A N 1
ATOM 1428 C CA . TRP A 1 192 ? 31.042 7.553 -31.420 1.00 83.12 192 TRP A CA 1
ATOM 1429 C C . TRP A 1 192 ? 31.054 9.076 -31.284 1.00 83.12 192 TRP A C 1
ATOM 1431 O O . TRP A 1 192 ? 31.719 9.748 -32.067 1.00 83.12 192 TRP A O 1
ATOM 1441 N N . SER A 1 193 ? 30.370 9.629 -30.277 1.00 77.56 193 SER A N 1
ATOM 1442 C CA . SER A 1 193 ? 30.295 11.073 -30.033 1.00 77.56 193 SER A CA 1
ATOM 1443 C C . SER A 1 193 ? 31.527 11.671 -29.339 1.00 77.56 193 SER A C 1
ATOM 1445 O O . SER A 1 193 ? 31.484 12.840 -28.968 1.00 77.56 193 SER A O 1
ATOM 1447 N N . ALA A 1 194 ? 32.608 10.900 -29.150 1.00 71.62 194 ALA A N 1
ATOM 1448 C CA . ALA A 1 194 ? 33.836 11.316 -28.456 1.00 71.62 194 ALA A CA 1
ATOM 1449 C C . ALA A 1 194 ? 33.583 11.987 -27.086 1.00 71.62 194 ALA A C 1
ATOM 1451 O O . ALA A 1 194 ? 34.358 12.836 -26.650 1.00 71.62 194 ALA A O 1
ATOM 1452 N N . SER A 1 195 ? 32.489 11.626 -26.407 1.00 71.75 195 SER A N 1
ATOM 1453 C CA . SER A 1 195 ? 32.204 12.113 -25.059 1.00 71.75 195 SER A CA 1
ATOM 1454 C C . SER A 1 195 ? 32.990 11.284 -24.048 1.00 71.75 195 SER A C 1
ATOM 1456 O O . SER A 1 195 ? 32.936 10.057 -24.087 1.00 71.75 195 SER A O 1
ATOM 1458 N N . GLU A 1 196 ? 33.694 11.941 -23.125 1.00 70.06 196 GLU A N 1
ATOM 1459 C CA . GLU A 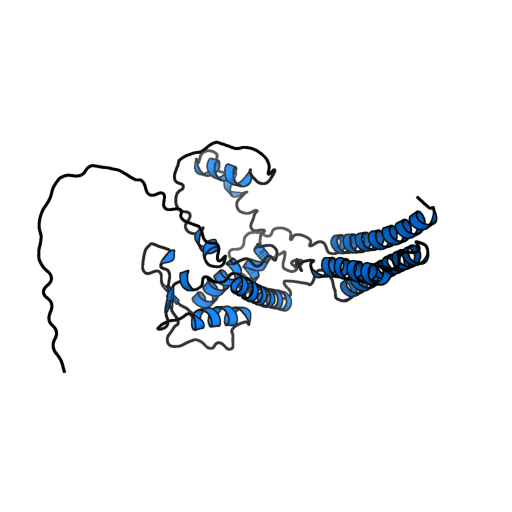1 196 ? 34.446 11.261 -22.056 1.00 70.06 196 GLU A CA 1
ATOM 1460 C C . GLU A 1 196 ? 33.524 10.505 -21.080 1.00 70.06 196 GLU A C 1
ATOM 1462 O O . GLU A 1 196 ? 33.932 9.516 -20.470 1.00 70.06 196 GLU A O 1
ATOM 1467 N N . ASP A 1 197 ? 32.253 10.906 -20.997 1.00 77.06 197 ASP A N 1
ATOM 1468 C CA . ASP A 1 197 ? 31.230 10.206 -20.230 1.00 77.06 197 ASP A CA 1
ATOM 1469 C C . ASP A 1 197 ? 30.600 9.072 -21.047 1.00 77.06 197 ASP A C 1
ATOM 1471 O O . ASP A 1 197 ? 30.165 9.266 -22.185 1.00 77.06 197 ASP A O 1
ATOM 1475 N N . ASN A 1 198 ? 30.483 7.887 -20.439 1.00 68.69 198 ASN A N 1
ATOM 1476 C CA . ASN A 1 198 ? 29.808 6.730 -21.028 1.00 68.69 198 ASN A CA 1
ATOM 1477 C C . ASN A 1 198 ? 28.440 6.491 -20.348 1.00 68.69 198 ASN A C 1
ATOM 1479 O O . ASN A 1 198 ? 28.332 5.689 -19.413 1.00 68.69 198 ASN A O 1
ATOM 1483 N N . PRO A 1 199 ? 27.367 7.193 -20.771 1.00 76.81 199 PRO A N 1
ATOM 1484 C CA . PRO A 1 199 ? 26.083 7.202 -20.067 1.00 76.81 199 PRO A CA 1
ATOM 1485 C C . PRO A 1 199 ? 25.264 5.912 -20.234 1.00 76.81 199 PRO A C 1
ATOM 1487 O O . PRO A 1 199 ? 24.206 5.789 -19.615 1.00 76.81 199 PRO A O 1
ATOM 1490 N N . GLY A 1 200 ? 25.715 4.947 -21.046 1.00 79.75 200 GLY A N 1
ATOM 1491 C CA . GLY A 1 200 ? 24.927 3.771 -21.432 1.00 79.75 200 GLY A CA 1
ATOM 1492 C C . GLY A 1 200 ? 24.402 2.948 -20.253 1.00 79.75 200 GLY A C 1
ATOM 1493 O O . GLY A 1 200 ? 23.210 2.642 -20.174 1.00 79.75 200 GLY A O 1
ATOM 1494 N N . VAL A 1 201 ? 25.267 2.651 -19.280 1.00 80.81 201 VAL A N 1
ATOM 1495 C CA . VAL A 1 201 ? 24.885 1.865 -18.093 1.00 80.81 201 VAL A CA 1
ATOM 1496 C C . VAL A 1 201 ? 23.898 2.637 -17.213 1.00 80.81 201 VAL A C 1
ATOM 1498 O O . VAL A 1 201 ? 22.894 2.077 -16.769 1.00 80.81 201 VAL A O 1
ATOM 1501 N N . ALA A 1 202 ? 24.138 3.934 -16.999 1.00 84.00 202 ALA A N 1
ATOM 1502 C CA . ALA A 1 202 ? 23.259 4.781 -16.197 1.00 84.00 202 ALA A CA 1
ATOM 1503 C C . ALA A 1 202 ? 21.864 4.904 -16.832 1.00 84.00 202 ALA A C 1
ATOM 1505 O O . ALA A 1 202 ? 20.855 4.730 -16.144 1.00 84.00 202 ALA A O 1
ATOM 1506 N N . ALA A 1 203 ? 21.797 5.120 -18.149 1.00 83.94 203 ALA A N 1
ATOM 1507 C CA . ALA A 1 203 ? 20.547 5.198 -18.900 1.00 83.94 203 ALA A CA 1
ATOM 1508 C C . ALA A 1 203 ? 19.740 3.890 -18.817 1.00 83.94 203 ALA A C 1
ATOM 1510 O O . ALA A 1 203 ? 18.529 3.919 -18.570 1.00 83.94 203 ALA A O 1
ATOM 1511 N N . GLY A 1 204 ? 20.411 2.740 -18.945 1.00 81.62 204 GLY A N 1
ATOM 1512 C CA . GLY A 1 204 ? 19.789 1.426 -18.776 1.00 81.62 204 GLY A CA 1
ATOM 1513 C C . GLY A 1 204 ? 19.215 1.224 -17.370 1.00 81.62 204 GLY A C 1
ATOM 1514 O O . GLY A 1 204 ? 18.043 0.874 -17.225 1.00 81.62 204 GLY A O 1
ATOM 1515 N N . ILE A 1 205 ? 19.996 1.513 -16.321 1.00 87.56 205 ILE A N 1
ATOM 1516 C CA . ILE A 1 205 ? 19.556 1.371 -14.920 1.00 87.56 205 ILE A CA 1
ATOM 1517 C C . ILE A 1 205 ? 18.350 2.270 -14.625 1.00 87.56 205 ILE A C 1
ATOM 1519 O O . ILE A 1 205 ? 17.358 1.799 -14.065 1.00 87.56 205 ILE A O 1
ATOM 1523 N N . VAL A 1 206 ? 18.397 3.545 -15.023 1.00 89.25 206 VAL A N 1
ATOM 1524 C CA . VAL A 1 206 ? 17.291 4.492 -14.804 1.00 89.25 206 VAL A CA 1
ATOM 1525 C C . VAL A 1 206 ? 16.022 4.014 -15.510 1.00 89.25 206 VAL A C 1
ATOM 1527 O O . VAL A 1 206 ? 14.953 3.995 -14.896 1.00 89.25 206 VAL A O 1
ATOM 1530 N N . THR A 1 207 ? 16.138 3.555 -16.759 1.00 86.56 207 THR A N 1
ATOM 1531 C CA . THR A 1 207 ? 15.005 3.020 -17.532 1.00 86.56 207 THR A CA 1
ATOM 1532 C C . THR A 1 207 ? 14.409 1.789 -16.852 1.00 86.56 207 THR A C 1
ATOM 1534 O O . THR A 1 207 ? 13.196 1.715 -16.649 1.00 86.56 207 THR A O 1
ATOM 1537 N N . PHE A 1 208 ? 15.250 0.846 -16.420 1.00 90.00 208 PHE A N 1
ATOM 1538 C CA . PHE A 1 208 ? 14.803 -0.358 -15.724 1.00 90.00 208 PHE A CA 1
ATOM 1539 C C . PHE A 1 208 ? 14.061 -0.037 -14.423 1.00 90.00 208 PHE A C 1
ATOM 1541 O O . PHE A 1 208 ? 12.979 -0.579 -14.176 1.00 90.00 208 PHE A O 1
ATOM 1548 N N . LEU A 1 209 ? 14.622 0.850 -13.596 1.00 89.31 209 LEU A N 1
ATOM 1549 C CA . LEU A 1 209 ? 14.030 1.245 -12.318 1.00 89.31 209 LEU A CA 1
ATOM 1550 C C . LEU A 1 209 ? 12.704 1.979 -12.516 1.00 89.31 209 LEU A C 1
ATOM 1552 O O . LEU A 1 209 ? 11.751 1.720 -11.779 1.00 89.31 209 LEU A O 1
ATOM 1556 N N . LEU A 1 210 ? 12.613 2.846 -13.526 1.00 89.81 210 LEU A N 1
ATOM 1557 C CA . LEU A 1 210 ? 11.390 3.575 -13.841 1.00 89.81 210 LEU A CA 1
ATOM 1558 C C . LEU A 1 210 ? 10.269 2.622 -14.285 1.00 89.81 210 LEU A C 1
ATOM 1560 O O . LEU A 1 210 ? 9.177 2.648 -13.713 1.00 89.81 210 LEU A O 1
ATOM 1564 N N . LEU A 1 211 ? 10.543 1.738 -15.250 1.00 85.19 211 LEU A N 1
ATOM 1565 C CA . LEU A 1 211 ? 9.558 0.780 -15.768 1.00 85.19 211 LEU A CA 1
ATOM 1566 C C . LEU A 1 211 ? 9.138 -0.240 -14.697 1.00 85.19 211 LEU A C 1
ATOM 1568 O O . LEU A 1 211 ? 7.945 -0.489 -14.494 1.00 85.19 211 LEU A O 1
ATOM 1572 N N . SER A 1 212 ? 10.100 -0.771 -13.937 1.00 83.69 212 SER A N 1
ATOM 1573 C CA . SER A 1 212 ? 9.830 -1.673 -12.809 1.00 83.69 212 SER A CA 1
ATOM 1574 C C . SER A 1 212 ? 9.038 -0.977 -11.700 1.00 83.69 212 SER A C 1
ATOM 1576 O O . SER A 1 212 ? 8.124 -1.569 -11.120 1.00 83.69 212 SER A O 1
ATOM 1578 N N . GLY A 1 213 ? 9.332 0.299 -11.441 1.00 83.38 213 GLY A N 1
ATOM 1579 C CA . GLY A 1 213 ? 8.595 1.145 -10.511 1.00 83.38 213 GLY A CA 1
ATOM 1580 C C . GLY A 1 213 ? 7.135 1.309 -10.924 1.00 83.38 213 GLY A C 1
ATOM 1581 O O . GLY A 1 213 ? 6.246 1.075 -10.110 1.00 83.38 213 GLY A O 1
ATOM 1582 N N . ILE A 1 214 ? 6.857 1.622 -12.192 1.00 82.50 214 ILE A N 1
ATOM 1583 C CA . ILE A 1 214 ? 5.487 1.762 -12.721 1.00 82.50 214 ILE A CA 1
ATOM 1584 C C . ILE A 1 214 ? 4.711 0.436 -12.614 1.00 82.50 214 ILE A C 1
ATOM 1586 O O . ILE A 1 214 ? 3.550 0.412 -12.177 1.00 82.50 214 ILE A O 1
ATOM 1590 N N . ALA A 1 215 ? 5.353 -0.688 -12.943 1.00 78.94 215 ALA A N 1
ATOM 1591 C CA . ALA A 1 215 ? 4.752 -2.011 -12.783 1.00 78.94 215 ALA A CA 1
ATOM 1592 C C . ALA A 1 215 ? 4.459 -2.341 -11.306 1.00 78.94 215 ALA A C 1
ATOM 1594 O O . ALA A 1 215 ? 3.388 -2.867 -10.990 1.00 78.94 215 ALA A O 1
ATOM 1595 N N . GLY A 1 216 ? 5.371 -1.995 -10.391 1.00 70.38 216 GLY A N 1
ATOM 1596 C CA . GLY A 1 216 ? 5.252 -2.261 -8.954 1.00 70.38 216 GLY A CA 1
ATOM 1597 C C . GLY A 1 216 ? 4.287 -1.333 -8.208 1.00 70.38 216 GLY A C 1
ATOM 1598 O O . GLY A 1 216 ? 3.604 -1.773 -7.282 1.00 70.38 216 GLY A O 1
ATOM 1599 N N . LEU A 1 217 ? 4.189 -0.067 -8.625 1.00 65.88 217 LEU A N 1
ATOM 1600 C CA . LEU A 1 217 ? 3.328 0.958 -8.021 1.00 65.88 217 LEU A CA 1
ATOM 1601 C C . LEU A 1 217 ? 1.853 0.782 -8.365 1.00 65.88 217 LEU A C 1
ATOM 1603 O O . LEU A 1 217 ? 1.012 1.415 -7.732 1.00 65.88 217 LEU A O 1
ATOM 1607 N N . SER A 1 218 ? 1.532 -0.075 -9.336 1.00 58.16 218 SER A N 1
ATOM 1608 C CA . SER A 1 218 ? 0.158 -0.396 -9.711 1.00 58.16 218 SER A CA 1
ATOM 1609 C C . SER A 1 218 ? -0.580 -0.962 -8.494 1.00 58.16 218 SER A C 1
ATOM 1611 O O . SER A 1 218 ? -0.351 -2.122 -8.129 1.00 58.16 218 SER A O 1
ATOM 1613 N N . PRO A 1 219 ? -1.463 -0.178 -7.842 1.00 53.88 219 PRO A N 1
ATOM 1614 C CA . PRO A 1 219 ? -2.130 -0.625 -6.637 1.00 53.88 219 PRO A CA 1
ATOM 1615 C C . PRO A 1 219 ? -2.905 -1.888 -6.984 1.00 53.88 219 PRO A C 1
ATOM 1617 O O . PRO A 1 219 ? -3.552 -1.956 -8.033 1.00 53.88 219 PRO A O 1
ATOM 1620 N N . ALA A 1 220 ? -2.824 -2.896 -6.118 1.00 51.62 220 ALA A N 1
ATOM 1621 C CA . ALA A 1 220 ? -3.653 -4.084 -6.213 1.00 51.62 220 ALA A CA 1
ATOM 1622 C C . ALA A 1 220 ? -5.118 -3.683 -5.975 1.00 51.62 220 ALA A C 1
ATOM 1624 O O . ALA A 1 220 ? -5.659 -3.883 -4.895 1.00 51.62 220 ALA A O 1
ATOM 1625 N N . SER A 1 221 ? -5.748 -3.062 -6.968 1.00 53.12 221 SER A N 1
ATOM 1626 C CA . SER A 1 221 ? -7.188 -2.895 -7.038 1.00 53.12 221 SER A CA 1
ATOM 1627 C C . SER A 1 221 ? -7.735 -4.293 -7.302 1.00 53.12 221 SER A C 1
ATOM 1629 O O . SER A 1 221 ? -7.666 -4.777 -8.436 1.00 53.12 221 SER A O 1
ATOM 1631 N N . GLY A 1 222 ? -8.132 -4.989 -6.240 1.00 48.53 222 GLY A N 1
ATOM 1632 C CA . GLY A 1 222 ? -8.696 -6.324 -6.353 1.00 48.53 222 GLY A CA 1
ATOM 1633 C C . GLY A 1 222 ? -9.943 -6.308 -7.235 1.00 48.53 222 GLY A C 1
ATOM 1634 O O . GLY A 1 222 ? -10.695 -5.336 -7.291 1.00 48.53 222 GLY A O 1
ATOM 1635 N N . THR A 1 223 ? -10.163 -7.391 -7.959 1.00 50.47 223 THR A N 1
ATOM 1636 C CA . THR A 1 223 ? -11.457 -7.653 -8.587 1.00 50.47 223 THR A CA 1
ATOM 1637 C C . THR A 1 223 ? -12.363 -8.298 -7.534 1.00 50.47 223 THR A C 1
ATOM 1639 O O . THR A 1 223 ? -11.963 -9.341 -7.007 1.00 50.47 223 THR A O 1
ATOM 1642 N N . PRO A 1 224 ? -13.535 -7.732 -7.195 1.00 52.47 224 PRO A N 1
ATOM 1643 C CA . PRO A 1 224 ? -14.442 -8.372 -6.246 1.00 52.47 224 PRO A CA 1
ATOM 1644 C C . PRO A 1 224 ? -14.947 -9.698 -6.835 1.00 52.47 224 PRO A C 1
ATOM 1646 O O . PRO A 1 224 ? -15.530 -9.711 -7.915 1.00 52.47 224 PRO A O 1
ATOM 1649 N N . ARG A 1 225 ? -14.707 -10.827 -6.152 1.00 49.84 225 ARG A N 1
ATOM 1650 C CA . ARG A 1 225 ? -15.289 -12.135 -6.527 1.00 49.84 225 ARG A CA 1
ATOM 1651 C C . ARG A 1 225 ? -16.674 -12.337 -5.896 1.00 49.84 225 ARG A C 1
ATOM 1653 O O . ARG A 1 225 ? -17.531 -12.953 -6.512 1.00 49.84 225 ARG A O 1
ATOM 1660 N N . SER A 1 226 ? -16.917 -11.744 -4.728 1.00 47.41 226 SER A N 1
ATOM 1661 C CA . SER A 1 226 ? -18.212 -11.704 -4.020 1.00 47.41 226 SER A CA 1
ATOM 1662 C C . SER A 1 226 ? -19.055 -10.480 -4.397 1.00 47.41 226 SER A C 1
ATOM 1664 O O . SER A 1 226 ? -19.846 -9.962 -3.616 1.00 47.41 226 SER A O 1
ATOM 1666 N N . ALA A 1 227 ? -18.860 -10.010 -5.624 1.00 45.16 227 ALA A N 1
ATOM 1667 C CA . ALA A 1 227 ? -19.541 -8.881 -6.229 1.00 45.16 227 ALA A CA 1
ATOM 1668 C C . ALA A 1 227 ? -21.080 -9.001 -6.088 1.00 45.16 227 ALA A C 1
ATOM 1670 O O . ALA A 1 227 ? -21.771 -8.023 -5.825 1.00 45.16 227 ALA A O 1
ATOM 1671 N N . GLY A 1 228 ? -21.607 -10.221 -6.172 1.00 44.12 228 GLY A N 1
ATOM 1672 C CA . GLY A 1 228 ? -23.003 -10.517 -5.888 1.00 44.12 228 GLY A CA 1
ATOM 1673 C C . GLY A 1 228 ? -23.310 -10.730 -4.401 1.00 44.12 228 GLY A C 1
ATOM 1674 O O . GLY A 1 228 ? -23.901 -11.751 -4.077 1.00 44.12 228 GLY A O 1
ATOM 1675 N N . ARG A 1 229 ? -22.889 -9.838 -3.502 1.00 50.31 229 ARG A N 1
ATOM 1676 C CA . ARG A 1 229 ? -23.364 -9.823 -2.097 1.00 50.31 229 ARG A CA 1
ATOM 1677 C C . ARG A 1 229 ? -23.549 -8.412 -1.543 1.00 50.31 229 ARG A C 1
ATOM 1679 O O . ARG A 1 229 ? -24.358 -8.210 -0.650 1.00 50.31 229 ARG A O 1
ATOM 1686 N N . TRP A 1 230 ? -22.827 -7.429 -2.078 1.00 46.00 230 TRP A N 1
ATOM 1687 C CA . TRP A 1 230 ? -22.835 -6.067 -1.553 1.00 46.00 230 TRP A CA 1
ATOM 1688 C C . TRP A 1 230 ? -23.381 -5.085 -2.601 1.00 46.00 230 TRP A C 1
ATOM 1690 O O . TRP A 1 230 ? -22.834 -5.016 -3.707 1.00 46.00 230 TRP A O 1
ATOM 1700 N N . PRO A 1 231 ? -24.442 -4.314 -2.297 1.00 46.03 231 PRO A N 1
ATOM 1701 C CA . PRO A 1 231 ? -24.966 -3.316 -3.220 1.00 46.03 231 PRO A CA 1
ATOM 1702 C C . PRO A 1 231 ? -23.934 -2.196 -3.448 1.00 46.03 231 PRO A C 1
ATOM 1704 O O . PRO A 1 231 ? -23.194 -1.831 -2.530 1.00 46.03 231 PRO A O 1
ATOM 1707 N N . PRO A 1 232 ? -23.857 -1.602 -4.654 1.00 48.62 232 PRO A N 1
ATOM 1708 C CA . PRO A 1 232 ? -22.993 -0.455 -4.878 1.00 48.62 232 PRO A CA 1
ATOM 1709 C C . PRO A 1 232 ? -23.466 0.709 -4.004 1.00 48.62 232 PRO A C 1
ATOM 1711 O O . PRO A 1 232 ? -24.572 1.225 -4.190 1.00 48.62 232 PRO A O 1
ATOM 1714 N N . ALA A 1 233 ? -22.585 1.148 -3.101 1.00 50.66 233 ALA A N 1
ATOM 1715 C CA . ALA A 1 233 ? -22.811 2.186 -2.089 1.00 50.66 233 ALA A CA 1
ATOM 1716 C C . ALA A 1 233 ? -23.292 3.554 -2.633 1.00 50.66 233 ALA A C 1
ATOM 1718 O O . ALA A 1 233 ? -23.618 4.444 -1.858 1.00 50.66 233 ALA A O 1
ATOM 1719 N N . GLY A 1 234 ? -23.362 3.735 -3.957 1.00 43.16 234 GLY A N 1
ATOM 1720 C CA . GLY A 1 234 ? -23.828 4.965 -4.602 1.00 43.16 234 GLY A CA 1
ATOM 1721 C C . GLY A 1 234 ? -25.229 4.917 -5.222 1.00 43.16 234 GLY A C 1
ATOM 1722 O O . GLY A 1 234 ? -25.722 5.966 -5.619 1.00 43.16 234 GLY A O 1
ATOM 1723 N N . SER A 1 235 ? -25.881 3.753 -5.343 1.00 45.12 235 SER A N 1
ATOM 1724 C CA . SER A 1 235 ? -27.148 3.655 -6.105 1.00 45.12 235 SER A CA 1
ATOM 1725 C C . SER A 1 235 ? -28.418 3.787 -5.256 1.00 45.12 235 SER A C 1
ATOM 1727 O O . SER A 1 235 ? -29.432 4.271 -5.751 1.00 45.12 235 SER A O 1
ATOM 1729 N N . ALA A 1 236 ? -28.362 3.440 -3.966 1.00 44.91 236 ALA A N 1
ATOM 1730 C CA . ALA A 1 236 ? -29.545 3.427 -3.101 1.00 44.91 236 ALA A CA 1
ATOM 1731 C C . ALA A 1 236 ? -30.097 4.831 -2.778 1.00 44.91 236 ALA A C 1
ATOM 1733 O O . ALA A 1 236 ? -31.287 4.981 -2.519 1.00 44.91 236 ALA A O 1
ATOM 1734 N N . TYR A 1 237 ? -29.271 5.879 -2.852 1.00 47.09 237 TYR A N 1
ATOM 1735 C CA . TYR A 1 237 ? -29.719 7.248 -2.568 1.00 47.09 237 TYR A CA 1
ATOM 1736 C C . TYR A 1 237 ? -30.440 7.917 -3.748 1.00 47.09 237 TYR A C 1
ATOM 1738 O O . TYR A 1 237 ? -31.165 8.891 -3.548 1.00 47.09 237 TYR A O 1
ATOM 1746 N N . ALA A 1 238 ? -30.273 7.411 -4.976 1.00 44.25 238 ALA A N 1
ATOM 1747 C CA . ALA A 1 238 ? -30.862 8.028 -6.164 1.00 44.25 238 ALA A CA 1
ATOM 1748 C C . ALA A 1 238 ? -32.340 7.645 -6.359 1.00 44.25 238 ALA A C 1
ATOM 1750 O O . ALA A 1 238 ? -33.138 8.467 -6.809 1.00 44.25 238 ALA A O 1
ATOM 1751 N N . THR A 1 239 ? -32.732 6.427 -5.978 1.00 47.31 239 THR A N 1
ATOM 1752 C CA . THR A 1 239 ? -34.078 5.905 -6.270 1.00 47.31 239 THR A CA 1
ATOM 1753 C C . THR A 1 239 ? -35.149 6.409 -5.293 1.00 47.31 239 THR A C 1
ATOM 1755 O O . THR A 1 239 ? -36.327 6.448 -5.638 1.00 47.31 239 THR A O 1
ATOM 1758 N N . GLY A 1 240 ? -34.763 6.893 -4.105 1.00 43.00 240 GLY A N 1
ATOM 1759 C CA . GLY A 1 240 ? -35.695 7.423 -3.096 1.00 43.00 240 GLY A CA 1
ATOM 1760 C C . GLY A 1 240 ? -36.301 8.800 -3.409 1.00 43.00 240 GLY A C 1
ATOM 1761 O O . GLY A 1 240 ? -37.222 9.231 -2.721 1.00 43.00 240 GLY A O 1
ATOM 1762 N N . CYS A 1 241 ? -35.827 9.505 -4.441 1.00 45.31 241 CYS A N 1
ATOM 1763 C CA . CYS A 1 241 ? -36.299 10.861 -4.758 1.00 45.31 241 CYS A CA 1
ATOM 1764 C C . CYS A 1 241 ? -37.367 10.921 -5.866 1.00 45.31 241 CYS A C 1
ATOM 1766 O O . CYS A 1 241 ? -37.823 12.009 -6.211 1.00 45.31 241 CYS A O 1
ATOM 1768 N N . ALA A 1 242 ? -37.785 9.784 -6.432 1.00 49.97 242 ALA A N 1
ATOM 1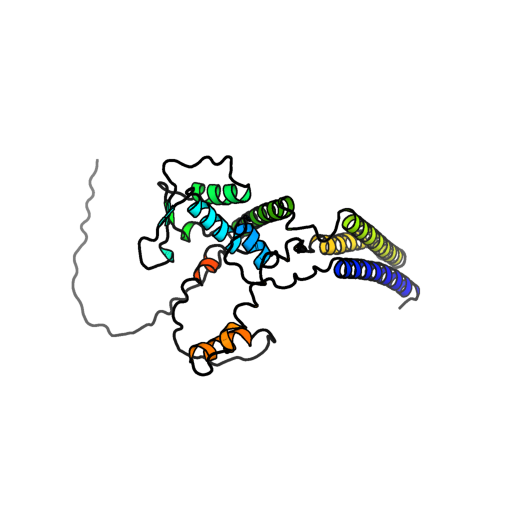769 C CA . ALA A 1 242 ? -38.748 9.765 -7.537 1.00 49.97 242 ALA A CA 1
ATOM 1770 C C . ALA A 1 242 ? -40.222 9.942 -7.101 1.00 49.97 242 ALA A C 1
ATOM 1772 O O . ALA A 1 242 ? -41.076 10.179 -7.952 1.00 49.97 242 ALA A O 1
ATOM 1773 N N . GLY A 1 243 ? -40.532 9.856 -5.798 1.00 47.53 243 GLY A N 1
ATOM 1774 C CA . GLY A 1 243 ? -41.915 9.730 -5.312 1.00 47.53 243 GLY A CA 1
ATOM 1775 C C . GLY A 1 243 ? -42.596 10.981 -4.744 1.00 47.53 243 GLY A C 1
ATOM 1776 O O . GLY A 1 243 ? -43.820 11.013 -4.694 1.00 47.53 243 GLY A O 1
ATOM 1777 N N . THR A 1 244 ? -41.877 12.024 -4.316 1.00 45.19 244 THR A N 1
ATOM 1778 C CA . THR A 1 244 ? -42.509 13.177 -3.636 1.00 45.19 244 THR A CA 1
ATOM 1779 C C . THR A 1 244 ? -41.959 14.504 -4.146 1.00 45.19 244 THR A C 1
ATOM 1781 O O . THR A 1 244 ? -40.888 14.976 -3.774 1.00 45.19 244 THR A O 1
ATOM 1784 N N . ARG A 1 245 ? -42.717 15.134 -5.046 1.00 46.69 245 ARG A N 1
ATOM 1785 C CA . ARG A 1 245 ? -42.307 16.324 -5.808 1.00 46.69 245 ARG A CA 1
ATOM 1786 C C . ARG A 1 245 ? -42.392 17.650 -5.021 1.00 46.69 245 ARG A C 1
ATOM 1788 O O . ARG A 1 245 ? -42.416 18.707 -5.643 1.00 46.69 245 ARG A O 1
ATOM 1795 N N . SER A 1 246 ? -42.429 17.639 -3.684 1.00 48.50 246 SER A N 1
ATOM 1796 C CA . SER A 1 246 ? -42.735 18.852 -2.898 1.00 48.50 246 SER A CA 1
ATOM 1797 C C . SER A 1 246 ? -41.977 19.051 -1.576 1.00 48.50 246 SER A C 1
ATOM 1799 O O . SER A 1 246 ? -42.310 19.976 -0.840 1.00 48.50 246 SER A O 1
ATOM 1801 N N . SER A 1 247 ? -40.923 18.287 -1.262 1.00 49.62 247 SER A N 1
ATOM 1802 C CA . SER A 1 247 ? -40.137 18.524 -0.037 1.00 49.62 247 SER A CA 1
ATOM 1803 C C . SER A 1 247 ? -38.874 19.383 -0.297 1.00 49.62 247 SER A C 1
ATOM 1805 O O . SER A 1 247 ? -38.057 19.052 -1.165 1.00 49.62 247 SER A O 1
ATOM 1807 N N . PRO A 1 248 ? -38.652 20.492 0.449 1.00 52.44 248 PRO A N 1
ATOM 1808 C CA . PRO A 1 248 ? -37.483 21.376 0.288 1.00 52.44 248 PRO A CA 1
ATOM 1809 C C . PRO A 1 248 ? -36.136 20.669 0.540 1.00 52.44 248 PRO A C 1
ATOM 1811 O O . PRO A 1 248 ? -35.086 21.140 0.096 1.00 52.44 248 PRO A O 1
ATOM 1814 N N . THR A 1 249 ? -36.168 19.491 1.163 1.00 53.50 249 THR A N 1
ATOM 1815 C CA . THR A 1 249 ? -35.035 18.589 1.400 1.00 53.50 249 THR A CA 1
ATOM 1816 C C . THR A 1 249 ? -34.422 18.052 0.100 1.00 53.50 249 THR A C 1
ATOM 1818 O O . THR A 1 249 ? -33.204 17.912 -0.002 1.00 53.50 249 THR A O 1
ATOM 1821 N N . CYS A 1 250 ? -35.229 17.836 -0.945 1.00 43.84 250 CYS A N 1
ATOM 1822 C CA . CYS A 1 250 ? -34.753 17.272 -2.212 1.00 43.84 250 CYS A CA 1
ATOM 1823 C C . CYS A 1 250 ? -33.974 18.304 -3.063 1.00 43.84 250 CYS A C 1
ATOM 1825 O O . CYS A 1 250 ? -33.059 17.960 -3.814 1.00 43.84 250 CYS A O 1
ATOM 1827 N N . ARG A 1 251 ? -34.263 19.605 -2.888 1.00 53.16 251 ARG A N 1
ATOM 1828 C CA . ARG A 1 251 ? -33.597 20.698 -3.623 1.00 53.16 251 ARG A CA 1
ATOM 1829 C C . ARG A 1 251 ? -32.162 20.960 -3.129 1.00 53.16 251 ARG A C 1
ATOM 1831 O O . ARG A 1 251 ? -31.339 21.427 -3.910 1.00 53.16 251 ARG A O 1
ATOM 1838 N N . ARG A 1 252 ? -31.836 20.605 -1.875 1.00 50.41 252 ARG A N 1
ATOM 1839 C CA . ARG A 1 252 ? -30.476 20.725 -1.301 1.00 50.41 252 ARG A CA 1
ATOM 1840 C C . ARG A 1 252 ? -29.536 19.570 -1.653 1.00 50.41 252 ARG A C 1
ATOM 1842 O O . ARG A 1 252 ? -28.335 19.790 -1.708 1.00 50.41 252 ARG A O 1
ATOM 1849 N N . LEU A 1 253 ? -30.045 18.369 -1.929 1.00 42.41 253 LEU A N 1
ATOM 1850 C CA . LEU A 1 253 ? -29.196 17.211 -2.257 1.00 42.41 253 LEU A CA 1
ATOM 1851 C C . LEU A 1 253 ? -28.699 17.224 -3.712 1.00 42.41 253 LEU A C 1
ATOM 1853 O O . LEU A 1 253 ? -27.619 16.716 -4.009 1.00 42.41 253 LEU A O 1
ATOM 1857 N N . ARG A 1 254 ? -29.427 17.890 -4.617 1.00 46.56 254 ARG A N 1
ATOM 1858 C CA . ARG A 1 254 ? -29.023 18.031 -6.025 1.00 46.56 254 ARG A CA 1
ATOM 1859 C C . ARG A 1 254 ? -27.798 18.946 -6.214 1.00 46.56 254 ARG A C 1
ATOM 1861 O O . ARG A 1 254 ? -27.107 18.804 -7.218 1.00 46.56 254 ARG A O 1
ATOM 1868 N N . SER A 1 255 ? -27.475 19.827 -5.256 1.00 45.19 255 SER A N 1
ATOM 1869 C CA . SER A 1 255 ? -26.274 20.679 -5.334 1.00 45.19 255 SER A CA 1
ATOM 1870 C C . SER A 1 255 ? -24.975 19.949 -4.976 1.00 45.19 255 SER A C 1
ATOM 1872 O O . SER A 1 255 ? -23.911 20.379 -5.407 1.00 45.19 255 SER A O 1
ATOM 1874 N N . TRP A 1 256 ? -25.045 18.823 -4.257 1.00 41.47 256 TRP A N 1
ATOM 1875 C CA 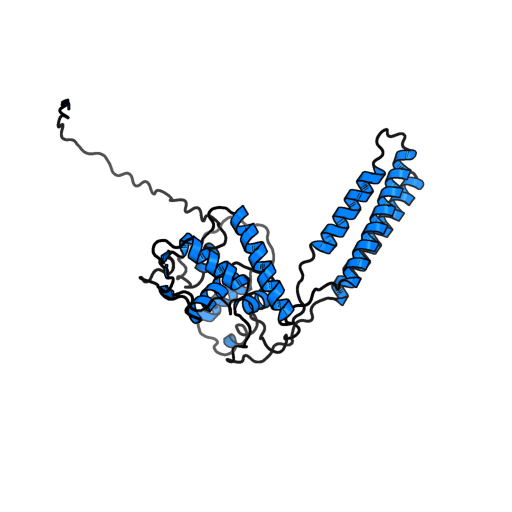. TRP A 1 256 ? -23.862 18.043 -3.868 1.00 41.47 256 TRP A CA 1
ATOM 1876 C C . TRP A 1 256 ? -23.385 17.060 -4.945 1.00 41.47 256 TRP A C 1
ATOM 1878 O O . TRP A 1 256 ? -22.197 16.767 -5.020 1.00 41.47 256 TRP A O 1
ATOM 1888 N N . CYS A 1 257 ? -24.273 16.587 -5.826 1.00 40.34 257 CYS A N 1
ATOM 1889 C CA . CYS A 1 257 ? -23.897 15.690 -6.930 1.00 40.34 257 CYS A CA 1
ATOM 1890 C C . CYS A 1 257 ? -23.436 16.419 -8.210 1.00 40.34 257 CYS A C 1
ATOM 1892 O O . CYS A 1 257 ? -23.023 15.763 -9.162 1.00 40.34 257 CYS A O 1
ATOM 1894 N N . GLY A 1 258 ? -23.505 17.755 -8.258 1.00 34.62 258 GLY A N 1
ATOM 1895 C CA . GLY A 1 258 ? -23.230 18.543 -9.469 1.00 34.62 258 GLY A CA 1
ATOM 1896 C C . GLY A 1 258 ? -21.791 19.045 -9.646 1.00 34.62 258 GLY A C 1
ATOM 1897 O O . GLY A 1 258 ? -21.436 19.468 -10.740 1.00 34.62 258 GLY A O 1
ATOM 1898 N N . THR A 1 259 ? -20.935 19.007 -8.624 1.00 43.62 259 THR A N 1
ATOM 1899 C CA . THR A 1 259 ? -19.577 19.587 -8.695 1.00 43.62 259 THR A CA 1
ATOM 1900 C C . THR A 1 259 ? -18.510 18.504 -8.683 1.00 43.62 259 THR A C 1
ATOM 1902 O O . THR A 1 259 ? -17.746 18.355 -7.734 1.00 43.62 259 THR A O 1
ATOM 1905 N N . GLY A 1 260 ? -18.486 17.721 -9.757 1.00 35.62 260 GLY A N 1
ATOM 1906 C CA . GLY A 1 260 ? -17.484 16.689 -10.011 1.00 35.62 260 GLY A CA 1
ATOM 1907 C C . GLY A 1 260 ? -16.888 16.786 -11.411 1.00 35.62 260 GLY A C 1
ATOM 1908 O O . GLY A 1 260 ? -16.545 15.764 -11.983 1.00 35.62 260 GLY A O 1
ATOM 1909 N N . THR A 1 261 ? -16.811 17.979 -12.001 1.00 41.69 261 THR A N 1
ATOM 1910 C CA . THR A 1 261 ? -16.049 18.234 -13.231 1.00 41.69 261 THR A CA 1
ATOM 1911 C C . THR A 1 261 ? -15.592 19.693 -13.254 1.00 41.69 261 THR A C 1
ATOM 1913 O O . THR A 1 261 ? -16.379 20.603 -13.014 1.00 41.69 261 THR A O 1
ATOM 1916 N N . SER A 1 262 ? -14.315 19.893 -13.589 1.00 34.47 262 SER A N 1
ATOM 1917 C CA . SER A 1 262 ? -13.657 21.180 -13.881 1.00 34.47 262 SER A CA 1
ATOM 1918 C C . SER A 1 262 ? -13.174 21.997 -12.673 1.00 34.47 262 SER A C 1
ATOM 1920 O O . SER A 1 262 ? -13.821 22.927 -12.200 1.00 34.47 262 SER A O 1
ATOM 1922 N N . ALA A 1 263 ? -11.945 21.716 -12.237 1.00 37.91 263 ALA A N 1
ATOM 1923 C CA . ALA A 1 263 ? -11.095 22.763 -11.685 1.00 37.91 263 ALA A CA 1
ATOM 1924 C C . ALA A 1 263 ? -10.721 23.723 -12.826 1.00 37.91 263 ALA A C 1
ATOM 1926 O O . ALA A 1 263 ? -10.233 23.257 -13.853 1.00 37.91 263 ALA A O 1
ATOM 1927 N N . THR A 1 264 ? -10.988 25.024 -12.668 1.00 40.81 264 THR A N 1
ATOM 1928 C CA . THR A 1 264 ? -10.083 26.182 -12.873 1.00 40.81 264 THR A CA 1
ATOM 1929 C C . THR A 1 264 ? -10.931 27.463 -12.973 1.00 40.81 264 THR A C 1
ATOM 1931 O O . THR A 1 264 ? -11.894 27.520 -13.726 1.00 40.81 264 THR A O 1
ATOM 1934 N N . ALA A 1 265 ? -10.536 28.497 -12.222 1.00 36.84 265 ALA A N 1
ATOM 1935 C CA . ALA A 1 265 ? -10.990 29.893 -12.301 1.00 36.84 265 ALA A CA 1
ATOM 1936 C C . ALA A 1 265 ? -12.420 30.247 -11.824 1.00 36.84 265 ALA A C 1
ATOM 1938 O O . ALA A 1 265 ? -13.358 30.341 -12.611 1.00 36.84 265 ALA A O 1
ATOM 1939 N N . ARG A 1 266 ? -12.530 30.676 -10.556 1.00 31.30 266 ARG A N 1
ATOM 1940 C CA . ARG A 1 266 ? -13.003 32.041 -10.236 1.00 31.30 266 ARG A CA 1
ATOM 1941 C C . ARG A 1 266 ? -12.792 32.405 -8.766 1.00 31.30 266 ARG A C 1
ATOM 1943 O O . ARG A 1 266 ? -13.247 31.724 -7.853 1.00 31.30 266 ARG A O 1
ATOM 1950 N N . ARG A 1 267 ? -12.080 33.519 -8.577 1.00 41.22 267 ARG A N 1
ATOM 1951 C CA . ARG A 1 267 ? -12.074 34.345 -7.367 1.00 41.22 267 ARG A CA 1
ATOM 1952 C C . ARG A 1 267 ? -13.491 34.858 -7.075 1.00 41.22 267 ARG A C 1
ATOM 1954 O O . ARG A 1 267 ? -14.281 35.044 -7.993 1.00 41.22 267 ARG A O 1
ATOM 1961 N N . SER A 1 268 ? -13.704 35.158 -5.792 1.00 41.16 268 SER A N 1
ATOM 1962 C CA . SER A 1 268 ? -14.709 36.069 -5.222 1.00 41.16 268 SER A CA 1
ATOM 1963 C C . SER A 1 268 ? -16.191 35.730 -5.417 1.00 41.16 268 SER A C 1
ATOM 1965 O O . SER A 1 268 ? -16.823 36.220 -6.344 1.00 41.16 268 SER A O 1
ATOM 1967 N N . ALA A 1 269 ? -16.763 35.017 -4.440 1.00 32.91 269 ALA A N 1
ATOM 1968 C CA . ALA A 1 269 ? -18.054 35.358 -3.829 1.00 32.91 269 ALA A CA 1
ATOM 1969 C C . ALA A 1 269 ? -18.249 34.542 -2.535 1.00 32.91 269 ALA A C 1
ATOM 1971 O O . ALA A 1 269 ? -18.233 33.313 -2.557 1.00 32.91 269 ALA A O 1
ATOM 1972 N N . ARG A 1 270 ? -18.412 35.227 -1.395 1.00 38.62 270 ARG A N 1
ATOM 1973 C CA . ARG A 1 270 ? -18.901 34.633 -0.138 1.00 38.62 270 ARG A CA 1
ATOM 1974 C C . ARG A 1 270 ? -20.403 34.362 -0.261 1.00 38.62 270 ARG A C 1
ATOM 1976 O O . ARG A 1 270 ? -21.121 35.243 -0.726 1.00 38.62 270 ARG A O 1
ATOM 1983 N N . PRO A 1 271 ? -20.889 33.265 0.334 1.00 37.22 271 PRO A N 1
ATOM 1984 C CA . PRO A 1 271 ? -22.154 33.302 1.049 1.00 37.22 271 PRO A CA 1
ATOM 1985 C C . PRO A 1 271 ? -21.940 32.984 2.533 1.00 37.22 271 PRO A C 1
ATOM 1987 O O . PRO A 1 271 ? -21.385 31.955 2.915 1.00 37.22 271 PRO A O 1
ATOM 1990 N N . THR A 1 272 ? -22.396 33.906 3.372 1.00 43.28 272 THR A N 1
ATOM 1991 C CA . THR A 1 272 ? -22.591 33.765 4.814 1.00 43.28 272 THR A CA 1
ATOM 1992 C C . THR A 1 272 ? -23.904 33.029 5.081 1.00 43.28 272 THR A C 1
ATOM 1994 O O . THR A 1 272 ? -24.975 33.600 4.891 1.00 43.28 272 THR A O 1
ATOM 1997 N N . SER A 1 273 ? -23.839 31.775 5.529 1.00 34.69 273 SER A N 1
ATOM 1998 C CA . SER A 1 273 ? -24.868 31.156 6.381 1.00 34.69 273 SER A CA 1
ATOM 1999 C C . SER A 1 273 ? -24.337 29.868 7.023 1.00 34.69 273 SER A C 1
ATOM 2001 O O . SER A 1 273 ? -23.652 29.099 6.345 1.00 34.69 273 SER A O 1
ATOM 2003 N N . PRO A 1 274 ? -24.635 29.620 8.312 1.00 37.22 274 PRO A N 1
ATOM 2004 C CA . PRO A 1 274 ? -24.144 28.458 9.041 1.00 37.22 274 PRO A CA 1
ATOM 2005 C C . PRO A 1 274 ? -24.885 27.195 8.584 1.00 37.22 274 PRO A C 1
ATOM 2007 O O . PRO A 1 274 ? -26.115 27.153 8.546 1.00 37.22 274 PRO A O 1
ATOM 2010 N N . ALA A 1 275 ? -24.137 26.158 8.210 1.00 31.50 275 ALA A N 1
ATOM 2011 C CA . ALA A 1 275 ? -24.694 24.835 7.960 1.00 31.50 275 ALA A CA 1
ATOM 2012 C C . ALA A 1 275 ? -24.924 24.108 9.302 1.00 31.50 275 ALA A C 1
ATOM 2014 O O . ALA A 1 275 ? -24.047 24.166 10.165 1.00 31.50 275 ALA A O 1
ATOM 2015 N N . PRO A 1 276 ? -26.064 23.417 9.491 1.00 33.59 276 PRO A N 1
ATOM 2016 C CA . PRO A 1 276 ? -26.290 22.577 10.659 1.00 33.59 276 PRO A CA 1
ATOM 2017 C C . PRO A 1 276 ? -25.320 21.389 10.663 1.00 33.59 276 PRO A C 1
ATOM 2019 O O . PRO A 1 276 ? -25.048 20.772 9.632 1.00 33.59 276 PRO A O 1
ATOM 2022 N N . SER A 1 277 ? -24.802 21.104 11.854 1.00 37.94 277 SER A N 1
ATOM 2023 C CA . SER A 1 277 ? -23.851 20.051 12.190 1.00 37.94 277 SER A CA 1
ATOM 2024 C C . SER A 1 277 ? -24.325 18.670 11.731 1.00 37.94 277 SER A C 1
ATOM 2026 O O . SER A 1 277 ? -25.168 18.041 12.369 1.00 37.94 277 SER A O 1
ATOM 2028 N N . SER A 1 278 ? -23.747 18.164 10.645 1.00 33.50 278 SER A N 1
ATOM 2029 C CA . SER A 1 278 ? -23.793 16.739 10.332 1.00 33.50 278 SER A CA 1
ATOM 2030 C C . SER A 1 278 ? -22.924 15.990 11.346 1.00 33.50 278 SER A C 1
ATOM 2032 O O . SER A 1 278 ? -21.709 16.195 11.402 1.00 33.50 278 SER A O 1
ATOM 2034 N N . THR A 1 279 ? -23.549 15.112 12.122 1.00 37.97 279 THR A N 1
ATOM 2035 C CA . THR A 1 279 ? -23.026 14.335 13.260 1.00 37.97 279 THR A CA 1
ATOM 2036 C C . THR A 1 279 ? -21.861 13.383 12.959 1.00 37.97 279 THR A C 1
ATOM 2038 O O . THR A 1 279 ? -21.383 12.725 13.875 1.00 37.97 279 THR A O 1
ATOM 2041 N N . TRP A 1 280 ? -21.346 13.340 11.726 1.00 41.78 280 TRP A N 1
ATOM 2042 C CA . TRP A 1 280 ? -20.354 12.344 11.290 1.00 41.78 280 TRP A CA 1
ATOM 2043 C C . TRP A 1 280 ? -19.173 12.913 10.483 1.00 41.78 280 TRP A C 1
ATOM 2045 O O . TRP A 1 280 ? -18.339 12.161 9.995 1.00 41.78 280 TRP A O 1
ATOM 2055 N N . ALA A 1 281 ? -19.045 14.241 10.360 1.00 28.88 281 ALA A N 1
ATOM 2056 C CA . ALA A 1 281 ? -17.945 14.867 9.609 1.00 28.88 281 ALA A CA 1
ATOM 2057 C C . ALA A 1 281 ? -16.579 14.849 10.339 1.00 28.88 281 ALA A C 1
ATOM 2059 O O . ALA A 1 281 ? -15.550 15.156 9.740 1.00 28.88 281 ALA A O 1
ATOM 2060 N N . TRP A 1 282 ? -16.548 14.501 11.627 1.00 46.66 282 TRP A N 1
ATOM 2061 C CA . TRP A 1 282 ? -15.381 14.676 12.502 1.00 46.66 282 TRP A CA 1
ATOM 2062 C C . TRP A 1 282 ? -14.421 13.476 12.549 1.00 46.66 282 TRP A C 1
ATOM 2064 O O . TRP A 1 282 ? -13.269 13.657 12.936 1.00 46.66 282 TRP A O 1
ATOM 2074 N N . ALA A 1 283 ? -14.845 12.287 12.113 1.00 39.06 283 ALA A N 1
ATOM 2075 C CA . ALA A 1 283 ? -14.009 11.082 12.133 1.00 39.06 283 ALA A CA 1
ATOM 2076 C C . ALA A 1 283 ? -12.761 11.235 11.226 1.00 39.06 283 ALA A C 1
ATOM 2078 O O . ALA A 1 283 ? -11.621 11.016 11.631 1.00 39.06 283 ALA A O 1
ATOM 2079 N N . THR A 1 284 ? -12.946 11.875 10.067 1.00 42.12 284 THR A N 1
ATOM 2080 C CA . THR A 1 284 ? -11.874 12.179 9.096 1.00 42.12 284 THR A CA 1
ATOM 2081 C C . THR A 1 284 ? -10.744 13.099 9.597 1.00 42.12 284 THR A C 1
ATOM 2083 O O . THR A 1 284 ? -9.741 13.286 8.904 1.00 42.12 284 THR A O 1
ATOM 2086 N N . ALA A 1 285 ? -10.878 13.722 10.774 1.00 39.53 285 ALA A N 1
ATOM 2087 C CA . ALA A 1 285 ? -9.863 14.627 11.312 1.00 39.53 285 ALA A CA 1
ATOM 2088 C C . ALA A 1 285 ? -8.859 13.931 12.245 1.00 39.53 285 ALA A C 1
ATOM 2090 O O . ALA A 1 285 ? -7.714 14.384 12.329 1.00 39.53 285 ALA A O 1
ATOM 2091 N N . SER A 1 286 ? -9.236 12.844 12.930 1.00 48.97 286 SER A N 1
ATOM 2092 C CA . SER A 1 286 ? -8.398 12.291 14.002 1.00 48.97 286 SER A CA 1
ATOM 2093 C C . SER A 1 286 ? -7.170 11.522 13.514 1.00 48.97 286 SER A C 1
ATOM 2095 O O . SER A 1 286 ? -6.135 11.532 14.173 1.00 48.97 286 SER A O 1
ATOM 2097 N N . TRP A 1 287 ? -7.198 10.909 12.337 1.00 49.72 287 TRP A N 1
ATOM 2098 C CA . TRP A 1 287 ? -6.086 10.055 11.898 1.00 49.72 287 TRP A CA 1
ATOM 2099 C C . TRP A 1 287 ? -5.208 10.710 10.822 1.00 49.72 287 TRP A C 1
ATOM 2101 O O . TRP A 1 287 ? -4.103 10.234 10.549 1.00 49.72 287 TRP A O 1
ATOM 2111 N N . SER A 1 288 ? -5.642 11.857 10.289 1.00 47.31 288 SER A N 1
ATOM 2112 C CA . SER A 1 288 ? -4.965 12.577 9.205 1.00 47.31 288 SER A CA 1
ATOM 2113 C C . SER A 1 288 ? -3.781 13.436 9.652 1.00 47.31 288 SER A C 1
ATOM 2115 O O . SER A 1 288 ? -3.040 13.948 8.806 1.00 47.31 288 SER A O 1
ATOM 2117 N N . GLY A 1 289 ? -3.608 13.654 10.965 1.00 39.16 289 GLY A N 1
ATOM 2118 C CA . GLY A 1 289 ? -2.637 14.592 11.551 1.00 39.16 289 GLY A CA 1
ATOM 2119 C C . GLY A 1 289 ? -2.694 16.000 10.929 1.00 39.16 289 GLY A C 1
ATOM 2120 O O . GLY A 1 289 ? -1.717 16.760 10.968 1.00 39.16 289 GLY A O 1
ATOM 2121 N N . ARG A 1 290 ? -3.804 16.337 10.265 1.00 40.97 290 ARG A N 1
ATOM 2122 C CA . ARG A 1 290 ? -3.957 17.565 9.499 1.00 40.97 290 ARG A CA 1
ATOM 2123 C C . ARG A 1 290 ? -4.396 18.642 10.483 1.00 40.97 290 ARG A C 1
ATOM 2125 O O . ARG A 1 290 ? -5.523 18.642 10.963 1.00 40.97 290 ARG A O 1
ATOM 2132 N N . ARG A 1 291 ? -3.483 19.558 10.816 1.00 38.94 291 ARG A N 1
ATOM 2133 C CA . ARG A 1 291 ? -3.814 20.748 11.606 1.00 38.94 291 ARG A CA 1
ATOM 2134 C C . ARG A 1 291 ? -4.812 21.598 10.824 1.00 38.94 291 ARG A C 1
ATOM 2136 O O . ARG A 1 291 ? -4.428 22.284 9.879 1.00 38.94 291 ARG A O 1
ATOM 2143 N N . SER A 1 292 ? -6.065 21.614 11.260 1.00 39.19 292 SER A N 1
ATOM 2144 C CA . SER A 1 292 ? -6.932 22.768 11.040 1.00 39.19 292 SER A CA 1
ATOM 2145 C C . SER A 1 292 ? -6.349 23.907 11.869 1.00 39.19 292 SER A C 1
ATOM 2147 O 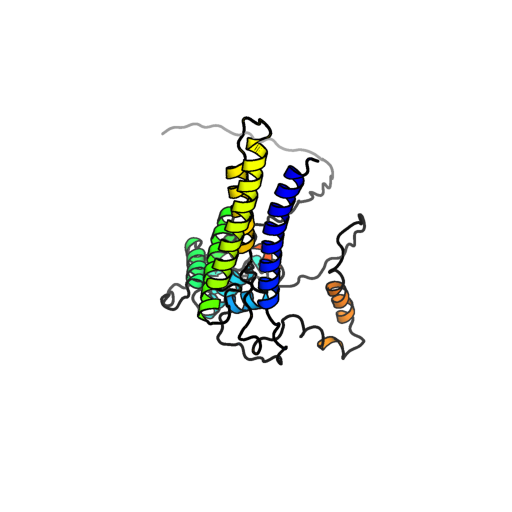O . SER A 1 292 ? -6.555 23.979 13.078 1.00 39.19 292 SER A O 1
ATOM 2149 N N . ALA A 1 293 ? -5.537 24.756 11.240 1.00 34.06 293 ALA A N 1
ATOM 2150 C CA . ALA A 1 293 ? -5.121 26.011 11.840 1.00 34.06 293 ALA A CA 1
ATOM 2151 C C . ALA A 1 293 ? -6.374 26.875 12.022 1.00 34.06 293 ALA A C 1
ATOM 2153 O O . ALA A 1 293 ? -6.804 27.570 11.101 1.00 34.06 293 ALA A O 1
ATOM 2154 N N . VAL A 1 294 ? -6.977 26.807 13.207 1.00 36.91 294 VAL A N 1
ATOM 2155 C CA . VAL A 1 294 ? -7.946 27.797 13.664 1.00 36.91 294 VAL A CA 1
ATOM 2156 C C . VAL A 1 294 ? -7.158 29.094 13.828 1.00 36.91 294 VAL A C 1
ATOM 2158 O O . VAL A 1 294 ? -6.501 29.321 14.840 1.00 36.91 294 VAL A O 1
ATOM 2161 N N . ARG A 1 295 ? -7.146 29.930 12.783 1.00 31.44 295 ARG A N 1
ATOM 2162 C CA . ARG A 1 295 ? -6.754 31.332 12.928 1.00 31.44 295 ARG A CA 1
ATOM 2163 C C . ARG A 1 295 ? -7.814 31.978 13.805 1.00 31.44 295 ARG A C 1
ATOM 2165 O O . ARG A 1 295 ? -8.902 32.283 13.326 1.00 31.44 295 ARG A O 1
ATOM 2172 N N . GLY A 1 296 ? -7.489 32.166 15.079 1.00 29.73 296 GLY A N 1
ATOM 2173 C CA . GLY A 1 296 ? -8.201 33.105 15.928 1.00 29.73 296 GLY A CA 1
ATOM 2174 C C . GLY A 1 296 ? -8.056 34.494 15.321 1.00 29.73 296 GLY A C 1
ATOM 2175 O O . GLY A 1 296 ? -7.019 35.137 15.457 1.00 29.73 296 GLY A O 1
ATOM 2176 N N . THR A 1 297 ? -9.073 34.949 14.597 1.00 32.84 297 THR A N 1
ATOM 2177 C CA . THR A 1 297 ? -9.271 36.374 14.352 1.00 32.84 297 THR A CA 1
ATOM 2178 C C . THR A 1 297 ? -9.625 37.004 15.688 1.00 32.84 297 THR A C 1
ATOM 2180 O O . THR A 1 297 ? -10.766 36.928 16.135 1.00 32.84 297 THR A O 1
ATOM 2183 N N . ALA A 1 298 ? -8.621 37.587 16.340 1.00 30.30 298 ALA A N 1
ATOM 2184 C CA . ALA A 1 298 ? -8.820 38.534 17.418 1.00 30.30 298 ALA A CA 1
ATOM 2185 C C . ALA A 1 298 ? -9.590 39.737 16.851 1.00 30.30 298 ALA A C 1
ATOM 2187 O O . ALA A 1 298 ? -9.041 40.550 16.108 1.00 30.30 298 ALA A O 1
ATOM 2188 N N . CYS A 1 299 ? -10.882 39.820 17.163 1.00 32.75 299 CYS A N 1
ATOM 2189 C CA . CYS A 1 299 ? -11.628 41.064 17.057 1.00 32.75 299 CYS A CA 1
ATOM 2190 C C . CYS A 1 299 ? -11.119 41.990 18.163 1.00 32.75 299 CYS A C 1
ATOM 2192 O O . CYS A 1 299 ? -11.478 41.840 19.327 1.00 32.75 299 CYS A O 1
ATOM 2194 N N . GLY A 1 300 ? -10.253 42.929 17.785 1.00 31.56 300 GLY A N 1
ATOM 2195 C CA . GLY A 1 300 ? -9.953 44.097 18.598 1.00 31.56 300 GLY A CA 1
ATOM 2196 C C . GLY A 1 300 ? -11.173 45.010 18.631 1.00 31.56 300 GLY A C 1
ATOM 2197 O O . GLY A 1 300 ? -11.437 45.729 17.672 1.00 31.56 300 GLY A O 1
ATOM 2198 N N . SER A 1 301 ? -11.921 44.970 19.728 1.00 38.09 301 SER A N 1
ATOM 2199 C CA . SER A 1 301 ? -12.844 46.032 20.119 1.00 38.09 301 SER A CA 1
ATOM 2200 C C . SER A 1 301 ? -12.133 46.896 21.156 1.00 38.09 301 SER A C 1
ATOM 2202 O O . SER A 1 301 ? -12.011 46.509 22.318 1.00 38.09 301 SER A O 1
ATOM 2204 N N . GLY A 1 302 ? -11.609 48.037 20.712 1.00 35.16 302 GLY A N 1
ATOM 2205 C CA . GLY A 1 302 ? -11.113 49.083 21.597 1.00 35.16 302 GLY A CA 1
ATOM 2206 C C . GLY A 1 302 ? -12.279 49.839 22.228 1.00 35.16 302 GLY A C 1
ATOM 2207 O O . GLY A 1 302 ? -13.148 50.324 21.510 1.00 35.16 302 GLY A O 1
ATOM 2208 N N . ILE A 1 303 ? -12.276 49.938 23.557 1.00 37.44 303 ILE A N 1
ATOM 2209 C CA . ILE A 1 303 ? -13.064 50.880 24.367 1.00 37.44 303 ILE A CA 1
ATOM 2210 C C . ILE A 1 303 ? -12.142 51.360 25.513 1.00 37.44 303 ILE A C 1
ATOM 2212 O O . ILE A 1 303 ? -11.278 50.589 25.939 1.00 37.44 303 ILE A O 1
ATOM 2216 N N . PRO A 1 304 ? -12.213 52.646 25.917 1.00 47.16 304 PRO A N 1
ATOM 2217 C CA . PRO A 1 304 ? -11.042 53.428 26.294 1.00 47.16 304 PRO A CA 1
ATOM 2218 C C . PRO A 1 304 ? -10.693 53.391 27.784 1.00 47.16 304 PRO A C 1
ATOM 2220 O O . PRO A 1 304 ? -11.469 52.979 28.641 1.00 47.16 304 PRO A O 1
ATOM 2223 N N . ALA A 1 305 ? -9.479 53.870 28.047 1.00 42.12 305 ALA A N 1
ATOM 2224 C CA . ALA A 1 305 ? -8.869 54.048 29.350 1.00 42.12 305 ALA A CA 1
ATOM 2225 C C . ALA A 1 305 ? -9.631 55.034 30.249 1.00 42.12 305 ALA A C 1
ATOM 2227 O O . ALA A 1 305 ? -9.927 56.158 29.846 1.00 42.12 305 ALA A O 1
ATOM 2228 N N . SER A 1 306 ? -9.814 54.645 31.509 1.00 44.03 306 SER A N 1
ATOM 2229 C CA . SER A 1 306 ? -10.099 55.562 32.611 1.00 44.03 306 SER A CA 1
ATOM 2230 C C . SER A 1 306 ? -9.599 54.989 33.941 1.00 44.03 306 SER A C 1
ATOM 2232 O O . SER A 1 306 ? -10.245 54.131 34.532 1.00 44.03 306 SER A O 1
ATOM 2234 N N . GLY A 1 307 ? -8.469 55.529 34.405 1.00 40.69 307 GLY A N 1
ATOM 2235 C CA . GLY A 1 307 ? -8.271 55.942 35.800 1.00 40.69 307 GLY A CA 1
ATOM 2236 C C . GLY A 1 307 ? -7.790 54.921 36.848 1.00 40.69 307 GLY A C 1
ATOM 2237 O O . GLY A 1 307 ? -7.940 53.721 36.656 1.00 40.69 307 GLY A O 1
ATOM 2238 N N . PRO A 1 308 ? -7.168 55.404 37.947 1.00 62.41 308 PRO A N 1
ATOM 2239 C CA . PRO A 1 308 ? -6.057 54.725 38.625 1.00 62.41 308 PRO A CA 1
ATOM 2240 C C . PRO A 1 308 ? -6.339 54.351 40.093 1.00 62.41 308 PRO A C 1
ATOM 2242 O O . PRO A 1 308 ? -7.198 54.961 40.718 1.00 62.41 308 PRO A O 1
ATOM 2245 N N . ALA A 1 309 ? -5.559 53.405 40.639 1.00 39.78 309 ALA A N 1
ATOM 2246 C CA . ALA A 1 309 ? -5.207 53.162 42.061 1.00 39.78 309 ALA A CA 1
ATOM 2247 C C . ALA A 1 309 ? -4.743 51.683 42.169 1.00 39.78 309 ALA A C 1
ATOM 2249 O O . ALA A 1 309 ? -5.232 50.848 41.420 1.00 39.78 309 ALA A O 1
ATOM 2250 N N . THR A 1 310 ? -3.797 51.217 42.983 1.00 47.25 310 THR A N 1
ATOM 2251 C CA . THR A 1 310 ? -3.096 51.746 44.157 1.00 47.25 310 THR A CA 1
ATOM 2252 C C . THR A 1 310 ? -1.831 50.897 44.346 1.00 47.25 310 THR A C 1
ATOM 2254 O O . THR A 1 310 ? -1.818 49.702 44.049 1.00 47.25 310 THR A O 1
ATOM 2257 N N . ALA A 1 311 ? -0.769 51.504 44.868 1.00 48.31 311 ALA A N 1
ATOM 2258 C CA . ALA A 1 311 ? 0.463 50.838 45.274 1.00 48.31 311 ALA A CA 1
ATOM 2259 C C . ALA A 1 311 ? 0.268 49.934 46.507 1.00 48.31 311 ALA A C 1
ATOM 2261 O O . ALA A 1 311 ? -0.413 50.332 47.448 1.00 48.31 311 ALA A O 1
ATOM 2262 N N . VAL A 1 312 ? 0.953 48.781 46.547 1.00 54.97 312 VAL A N 1
ATOM 2263 C CA . VAL A 1 312 ? 1.296 48.048 47.785 1.00 54.97 312 VAL A CA 1
ATOM 2264 C C . VAL A 1 312 ? 2.703 47.433 47.630 1.00 54.97 312 VAL A C 1
ATOM 2266 O O . VAL A 1 312 ? 2.981 46.818 46.597 1.00 54.97 312 VAL A O 1
ATOM 2269 N N . PRO A 1 313 ? 3.615 47.601 48.610 1.00 60.50 313 PRO A N 1
ATOM 2270 C CA . PRO A 1 313 ? 5.024 47.228 48.494 1.00 60.50 313 PRO A CA 1
ATOM 2271 C C . PRO A 1 313 ? 5.295 45.751 48.818 1.00 60.50 313 PRO A C 1
ATOM 2273 O O . PRO A 1 313 ? 4.695 45.160 49.715 1.00 60.50 313 PRO A O 1
ATOM 2276 N N . ARG A 1 314 ? 6.278 45.169 48.122 1.00 55.22 314 ARG A N 1
ATOM 2277 C CA . ARG A 1 314 ? 6.774 43.804 48.340 1.00 55.22 314 ARG A CA 1
ATOM 2278 C C . ARG A 1 314 ? 7.936 43.841 49.339 1.00 55.22 314 ARG A C 1
ATOM 2280 O O . ARG A 1 314 ? 8.994 44.388 49.038 1.00 55.22 314 ARG A O 1
ATOM 2287 N N . ARG A 1 315 ? 7.728 43.281 50.533 1.00 56.69 315 ARG A N 1
ATOM 2288 C CA . ARG A 1 315 ? 8.749 43.138 51.582 1.00 56.69 315 ARG A CA 1
ATOM 2289 C C . ARG A 1 315 ? 9.603 41.893 51.332 1.00 56.69 315 ARG A C 1
ATOM 2291 O O . ARG A 1 315 ? 9.084 40.820 51.040 1.00 56.69 315 ARG A O 1
ATOM 2298 N N . SER A 1 316 ? 10.909 42.073 51.467 1.00 60.00 316 SER A N 1
ATOM 2299 C CA . SER A 1 316 ? 11.969 41.068 51.468 1.00 60.00 316 SER A CA 1
ATOM 2300 C C . SER A 1 316 ? 12.221 40.503 52.872 1.00 60.00 316 SER A C 1
ATOM 2302 O O . SER A 1 316 ? 12.330 41.274 53.823 1.00 60.00 316 SER A O 1
ATOM 2304 N N . SER A 1 317 ? 12.417 39.189 52.973 1.00 57.88 317 SER A N 1
ATOM 2305 C CA . SER A 1 317 ? 13.158 38.479 54.037 1.00 57.88 317 SER A CA 1
ATOM 2306 C C . SER A 1 317 ? 13.379 37.046 53.518 1.00 57.88 317 SER A C 1
ATOM 2308 O O . SER A 1 317 ? 12.398 36.394 53.182 1.00 57.88 317 SER A O 1
ATOM 2310 N N . SER A 1 318 ? 14.579 36.538 53.207 1.00 58.28 318 SER A N 1
ATOM 2311 C CA . SER A 1 318 ? 15.790 36.373 54.030 1.00 58.28 318 SER A CA 1
ATOM 2312 C C . SER A 1 318 ? 15.503 35.692 55.370 1.00 58.28 318 SER A C 1
ATOM 2314 O O . SER A 1 318 ? 15.043 36.358 56.292 1.00 58.28 318 SER A O 1
ATOM 2316 N N . SER A 1 319 ? 15.765 34.382 55.461 1.00 56.19 319 SER A N 1
ATOM 2317 C CA . SER A 1 319 ? 16.378 33.730 56.631 1.00 56.19 319 SER A CA 1
ATOM 2318 C C . SER A 1 319 ? 16.518 32.215 56.425 1.00 56.19 319 SER A C 1
ATOM 2320 O O . SER A 1 319 ? 15.529 31.501 56.305 1.00 56.19 319 SER A O 1
ATOM 2322 N N . ALA A 1 320 ? 17.779 31.789 56.448 1.00 59.06 320 ALA A N 1
ATOM 2323 C CA . ALA A 1 320 ? 18.362 30.527 56.906 1.00 59.06 320 ALA A CA 1
ATOM 2324 C C . ALA A 1 320 ? 17.458 29.437 57.522 1.00 59.06 320 ALA A C 1
ATOM 2326 O O . ALA A 1 320 ? 16.729 29.693 58.484 1.00 59.06 320 ALA A O 1
ATOM 2327 N N . ARG A 1 321 ? 17.693 28.188 57.101 1.00 55.47 321 ARG A N 1
ATOM 2328 C CA . ARG A 1 321 ? 18.459 27.178 57.859 1.00 55.47 321 ARG A CA 1
ATOM 2329 C C . ARG A 1 321 ? 18.977 26.090 56.927 1.00 55.47 321 ARG A C 1
ATOM 2331 O O . ARG A 1 321 ? 18.295 25.836 55.913 1.00 55.47 321 ARG A O 1
#

Organism: NCBI:txid1076124

Secondary structure (DSSP, 8-state):
--HHHHHHHHHHHHHHHHHHHHHHHHHHHTPPPPPPPPP--S---SS-HHHHHHHHTTT---THHHHHHHHHHHHTTSSEEE--SS-GGG-EEE--SSPPPGGG--HHHHHHHHHHHTT-BTTEEEGGGGS-S-HHHHHHHHHHHHHHHHHHHHHTTS---SS-HHHHHHHHHHHHHHHHHHHHHHHHHHHHTT-S--THHHHHHHHHHHHHHHHHHS---PPPS-GGGS--TTTHHHHTTSS-TT-HHHHHHTTTSS--S------------PPP--TTTTHHHHSS---------------------------------

Foldseek 3Di:
DDVLLVVLCVLLVVLVVVLVVLVVVLCVVLPFDFFDFDDDDPDDDPDQVLLVVCVLVLNDRALVSLVSLVVVCCVVVQWPWDDPDPDPQQIKIFGDPDGDDCPPPFPLSVLSSVLNVVQDDVRIDRLLSSFDLDPVVLVVSSVVSSVRSVVVCVVVVQFDQSDDPVSLVVSLVSQLVSLLSNLVSQQVCCVPVVDPDRCSNVSSVVSSCVSNCVSVVPPRSGRGPVSVPDGNPPPPVPVVPPPDPDDPVVVVVVVVVPPDDDDDDDDDDDDDDDDPDDPPPCSNPRSNSDDPPPPPPPPDDDDDDDDDDDDDDDDDDDDDD